Protein AF-A0A383C7A7-F1 (afdb_monomer)

Structure (mmCIF, N/CA/C/O backbone):
data_AF-A0A383C7A7-F1
#
_entry.id   AF-A0A383C7A7-F1
#
loop_
_atom_site.group_PDB
_atom_site.id
_atom_site.type_symbol
_atom_site.label_atom_id
_atom_site.label_alt_id
_atom_site.label_comp_id
_atom_site.label_asym_id
_atom_site.label_entity_id
_atom_site.label_seq_id
_atom_site.pdbx_PDB_ins_code
_atom_site.Cartn_x
_atom_site.Cartn_y
_atom_site.Cartn_z
_atom_site.occupancy
_atom_site.B_iso_or_equiv
_atom_site.auth_seq_id
_atom_site.auth_comp_id
_atom_site.auth_asym_id
_atom_site.auth_atom_id
_atom_site.pdbx_PDB_model_num
ATOM 1 N N . LYS A 1 1 ? -4.358 -15.366 -21.309 1.00 77.94 1 LYS A N 1
ATOM 2 C CA . LYS A 1 1 ? -5.646 -15.240 -22.040 1.00 77.94 1 LYS A CA 1
ATOM 3 C C . LYS A 1 1 ? -6.162 -13.807 -21.952 1.00 77.94 1 LYS A C 1
ATOM 5 O O . LYS A 1 1 ? -6.272 -13.199 -23.003 1.00 77.94 1 LYS A O 1
ATOM 10 N N . GLU A 1 2 ? -6.338 -13.249 -20.750 1.00 87.06 2 GLU A N 1
ATOM 11 C CA . GLU A 1 2 ? -6.770 -11.849 -20.557 1.00 87.06 2 GLU A CA 1
ATOM 12 C C . GLU A 1 2 ? -5.892 -10.818 -21.280 1.00 87.06 2 GLU A C 1
ATOM 14 O O . GLU A 1 2 ? -6.424 -10.072 -22.083 1.00 87.06 2 GLU A O 1
ATOM 19 N N . ILE A 1 3 ? -4.559 -10.864 -21.141 1.00 88.00 3 ILE A N 1
ATOM 20 C CA . ILE A 1 3 ? -3.638 -9.929 -21.835 1.00 88.00 3 ILE A CA 1
ATOM 21 C C . ILE A 1 3 ? -3.825 -9.924 -23.364 1.00 88.00 3 ILE A C 1
ATOM 23 O O . ILE A 1 3 ? -3.649 -8.902 -24.009 1.00 88.00 3 ILE A O 1
ATOM 27 N N . LYS A 1 4 ? -4.197 -11.059 -23.972 1.00 86.69 4 LYS A N 1
ATOM 28 C CA . LYS A 1 4 ? -4.469 -11.110 -25.420 1.00 86.69 4 LYS A CA 1
ATOM 29 C C . LYS A 1 4 ? -5.826 -10.501 -25.775 1.00 86.69 4 LYS A C 1
ATOM 31 O O . LYS A 1 4 ? -6.000 -10.018 -26.883 1.00 86.69 4 LYS A O 1
ATOM 36 N N . LYS A 1 5 ? -6.796 -10.602 -24.865 1.00 90.62 5 LYS A N 1
ATOM 37 C CA . LYS A 1 5 ? -8.164 -10.111 -25.051 1.00 90.62 5 LYS A CA 1
ATOM 38 C C . LYS A 1 5 ? -8.263 -8.606 -24.781 1.00 90.62 5 LYS A C 1
ATOM 40 O O . LYS A 1 5 ? -9.000 -7.921 -25.476 1.00 90.62 5 LYS A O 1
ATOM 45 N N . TYR A 1 6 ? -7.509 -8.126 -23.799 1.00 89.38 6 TYR A N 1
ATOM 46 C CA . TYR A 1 6 ? -7.416 -6.735 -23.375 1.00 89.38 6 TYR A CA 1
ATOM 47 C C . TYR A 1 6 ? -5.929 -6.388 -23.237 1.00 89.38 6 TYR A C 1
ATOM 49 O O . TYR A 1 6 ? -5.378 -6.545 -22.147 1.00 89.38 6 TYR A O 1
ATOM 57 N N . PRO A 1 7 ? -5.248 -6.034 -24.340 1.00 88.56 7 PRO A N 1
ATOM 58 C CA . PRO A 1 7 ? -3.826 -5.713 -24.304 1.00 88.56 7 PRO A CA 1
ATOM 59 C C . PRO A 1 7 ? -3.610 -4.406 -23.528 1.00 88.56 7 PRO A C 1
ATOM 61 O O . PRO A 1 7 ? -4.116 -3.377 -23.969 1.00 88.56 7 PRO A O 1
ATOM 64 N N . PRO A 1 8 ? -2.907 -4.429 -22.380 1.00 94.00 8 PRO A N 1
ATOM 65 C CA . PRO A 1 8 ? -2.600 -3.210 -21.647 1.00 94.00 8 PRO A CA 1
ATOM 66 C C . PRO A 1 8 ? -1.349 -2.535 -22.222 1.00 94.00 8 PRO A C 1
ATOM 68 O O . PRO A 1 8 ? -0.473 -3.217 -22.756 1.00 94.00 8 PRO A O 1
ATOM 71 N N . ASP A 1 9 ? -1.228 -1.222 -22.043 1.00 92.81 9 ASP A N 1
ATOM 72 C CA . ASP A 1 9 ? 0.008 -0.485 -22.348 1.00 92.81 9 ASP A CA 1
ATOM 73 C C . ASP A 1 9 ? 1.086 -0.724 -21.276 1.00 92.81 9 ASP A C 1
ATOM 75 O O . ASP A 1 9 ? 2.275 -0.859 -21.575 1.00 92.81 9 ASP A O 1
ATOM 79 N N . LEU A 1 10 ? 0.650 -0.871 -20.020 1.00 96.44 10 LEU A N 1
ATOM 80 C CA . LEU A 1 10 ? 1.481 -1.179 -18.859 1.00 96.44 10 LEU A CA 1
ATOM 81 C C . LEU A 1 10 ? 0.802 -2.243 -17.989 1.00 96.44 10 LEU A C 1
ATOM 83 O O . LEU A 1 10 ? -0.370 -2.122 -17.632 1.00 96.44 10 LEU A O 1
ATOM 87 N N . LEU A 1 11 ? 1.548 -3.281 -17.611 1.00 97.12 11 LEU A N 1
ATOM 88 C CA . LEU A 1 11 ? 1.083 -4.315 -16.690 1.00 97.12 11 LEU A CA 1
ATOM 89 C C . LEU A 1 11 ? 1.726 -4.151 -15.310 1.00 97.12 11 LEU A C 1
ATOM 91 O O . LEU A 1 11 ? 2.927 -4.366 -15.155 1.00 97.12 11 LEU A O 1
ATOM 95 N N . GLY A 1 12 ? 0.905 -3.831 -14.308 1.00 97.25 12 GLY A N 1
ATOM 96 C CA . GLY A 1 12 ? 1.307 -3.780 -12.903 1.00 97.25 12 GLY A CA 1
ATOM 97 C C . GLY A 1 12 ? 1.169 -5.125 -12.190 1.00 97.25 12 GLY A C 1
ATOM 98 O O . GLY A 1 12 ? 0.148 -5.802 -12.315 1.00 97.25 12 GLY A O 1
ATOM 99 N N . LEU A 1 13 ? 2.187 -5.507 -11.419 1.00 97.31 13 LEU A N 1
ATOM 100 C CA . LEU A 1 13 ? 2.242 -6.767 -10.678 1.00 97.31 13 LEU A CA 1
ATOM 101 C C . LEU A 1 13 ? 2.648 -6.519 -9.222 1.00 97.31 13 LEU A C 1
ATOM 103 O O . LEU A 1 13 ? 3.723 -5.998 -8.945 1.00 97.31 13 LEU A O 1
ATOM 107 N N . TYR A 1 14 ? 1.802 -6.920 -8.275 1.00 96.94 14 TYR A N 1
ATOM 108 C CA . TYR A 1 14 ? 2.135 -6.858 -6.853 1.00 96.94 14 TYR A CA 1
ATOM 109 C C . TYR A 1 14 ? 2.830 -8.144 -6.394 1.00 96.94 14 TYR A C 1
ATOM 111 O O . TYR A 1 14 ? 2.336 -9.248 -6.645 1.00 96.94 14 TYR A O 1
ATOM 119 N N . THR A 1 15 ? 3.945 -8.010 -5.676 1.00 9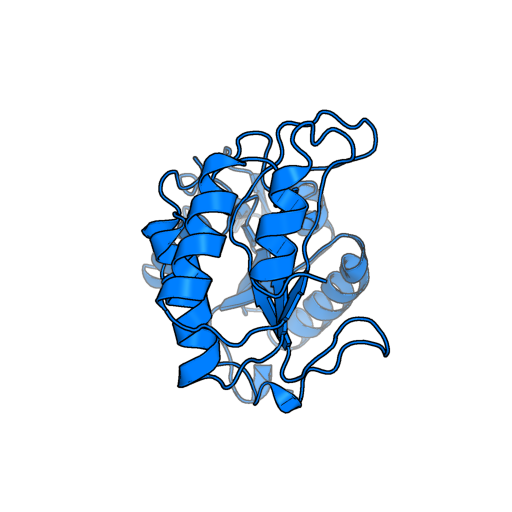6.69 15 THR A N 1
ATOM 120 C CA . THR A 1 15 ? 4.719 -9.149 -5.185 1.00 96.69 15 THR A CA 1
ATOM 121 C C . THR A 1 15 ? 5.216 -8.974 -3.749 1.00 96.69 15 THR A C 1
ATOM 123 O O . THR A 1 15 ? 5.730 -7.937 -3.325 1.00 96.69 15 THR A O 1
ATOM 126 N N . ILE A 1 16 ? 5.099 -10.064 -3.004 1.00 95.50 16 ILE A N 1
ATOM 127 C CA . ILE A 1 16 ? 5.740 -10.338 -1.720 1.00 95.50 16 ILE A CA 1
ATOM 128 C C . ILE A 1 16 ? 6.726 -11.491 -1.922 1.00 95.50 16 ILE A C 1
ATOM 130 O O . ILE A 1 16 ? 6.647 -12.216 -2.910 1.00 95.50 16 ILE A O 1
ATOM 134 N N . SER A 1 17 ? 7.648 -11.714 -0.986 1.00 94.12 17 SER A N 1
ATOM 135 C CA . SER A 1 17 ? 8.665 -12.763 -1.168 1.00 94.12 17 SER A CA 1
ATOM 136 C C . SER A 1 17 ? 8.062 -14.159 -1.339 1.00 94.12 17 SER A C 1
ATOM 138 O O . SER A 1 17 ? 8.604 -14.980 -2.068 1.00 94.12 17 SER A O 1
ATOM 140 N N . TYR A 1 18 ? 6.893 -14.407 -0.742 1.00 94.69 18 TYR A N 1
ATOM 141 C CA . TYR A 1 18 ? 6.193 -15.684 -0.870 1.00 94.69 18 TYR A CA 1
ATOM 142 C C . TYR A 1 18 ? 5.702 -15.986 -2.297 1.00 94.69 18 TYR A C 1
ATOM 144 O O . TYR A 1 18 ? 5.752 -17.136 -2.722 1.00 94.69 18 TYR A O 1
ATOM 152 N N . ASN A 1 19 ? 5.222 -14.985 -3.048 1.00 95.75 19 ASN A N 1
ATOM 153 C CA . ASN A 1 19 ? 4.692 -15.197 -4.402 1.00 95.75 19 ASN A CA 1
ATOM 154 C C . ASN A 1 19 ? 5.693 -14.845 -5.515 1.00 95.75 19 ASN A C 1
ATOM 156 O O . ASN A 1 19 ? 5.338 -14.944 -6.689 1.00 95.75 19 ASN A O 1
ATOM 160 N N . TYR A 1 20 ? 6.935 -14.495 -5.173 1.00 97.44 20 TYR A N 1
ATOM 161 C CA . TYR A 1 20 ? 7.965 -14.138 -6.147 1.00 97.44 20 TYR A CA 1
ATOM 162 C C . TYR A 1 20 ? 8.243 -15.230 -7.205 1.00 97.44 20 TYR A C 1
ATOM 164 O O . TYR A 1 20 ? 8.248 -14.896 -8.388 1.00 97.44 20 TYR A O 1
ATOM 172 N N . PRO A 1 21 ? 8.332 -16.539 -6.879 1.00 97.25 21 PRO A N 1
ATOM 173 C CA . PRO A 1 21 ? 8.511 -17.570 -7.915 1.00 97.25 21 PRO A CA 1
ATOM 174 C C . PRO A 1 21 ? 7.361 -17.617 -8.938 1.00 97.25 21 PRO A C 1
ATOM 176 O O . PRO A 1 21 ? 7.545 -17.948 -10.114 1.00 97.25 21 PRO A O 1
ATOM 179 N N . V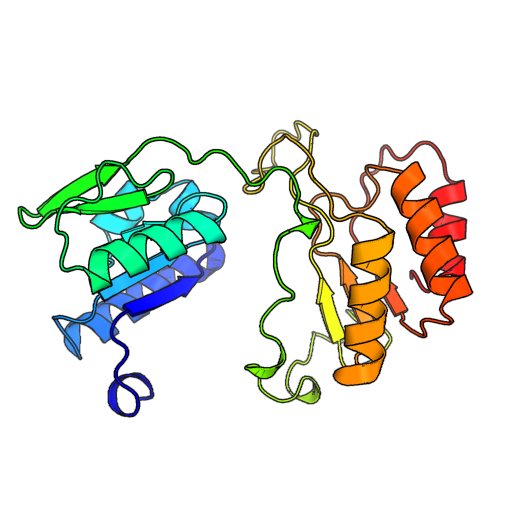AL A 1 22 ? 6.146 -17.259 -8.501 1.00 97.19 22 VAL A N 1
ATOM 180 C CA . VAL A 1 22 ? 4.981 -17.146 -9.389 1.00 97.19 22 VAL A CA 1
ATOM 181 C C . VAL A 1 22 ? 5.116 -15.918 -10.286 1.00 97.19 22 VAL A C 1
ATOM 183 O O . VAL A 1 22 ? 4.831 -16.018 -11.477 1.00 97.19 22 VAL A O 1
ATOM 186 N N . LEU A 1 23 ? 5.570 -14.783 -9.742 1.00 97.31 23 LEU A N 1
ATOM 187 C CA . LEU A 1 23 ? 5.866 -13.572 -10.512 1.00 97.31 23 LEU A CA 1
ATOM 188 C C . LEU A 1 23 ? 6.902 -13.854 -11.608 1.00 97.31 23 LEU A C 1
ATOM 190 O O . LEU A 1 23 ? 6.671 -13.516 -12.768 1.00 97.31 23 LEU A O 1
ATOM 194 N N . GLU A 1 24 ? 8.014 -14.498 -11.261 1.00 97.75 24 GLU A N 1
ATOM 195 C CA . GLU A 1 24 ? 9.083 -14.854 -12.196 1.00 97.75 24 GLU A CA 1
ATOM 196 C C . GLU A 1 24 ? 8.546 -15.723 -13.342 1.00 97.75 24 GLU A C 1
ATOM 198 O O . GLU A 1 24 ? 8.687 -15.378 -14.518 1.00 97.75 24 GLU A O 1
ATOM 203 N N . THR A 1 25 ? 7.850 -16.814 -13.013 1.00 97.56 25 THR A N 1
ATOM 204 C CA . THR A 1 25 ? 7.262 -17.714 -14.018 1.00 97.56 25 THR A CA 1
ATOM 205 C C . THR A 1 25 ? 6.265 -16.973 -14.917 1.00 97.56 25 THR A C 1
ATOM 207 O O . THR A 1 25 ? 6.261 -17.134 -16.142 1.00 97.56 25 THR A O 1
ATOM 210 N N . LEU A 1 26 ? 5.410 -16.139 -14.318 1.00 96.25 26 LEU A N 1
ATOM 211 C CA . LEU A 1 26 ? 4.372 -15.397 -15.025 1.00 96.25 26 LEU A CA 1
ATOM 212 C C . LEU A 1 26 ? 4.968 -14.363 -15.985 1.00 96.25 26 LEU A C 1
ATOM 214 O O . LEU A 1 26 ? 4.548 -14.286 -17.137 1.00 96.25 26 LEU A O 1
ATOM 218 N N . THR A 1 27 ? 5.946 -13.582 -15.535 1.00 97.25 27 THR A N 1
ATOM 219 C CA . THR A 1 27 ? 6.558 -12.504 -16.327 1.00 97.25 27 THR A CA 1
ATOM 220 C C . THR A 1 27 ? 7.332 -13.046 -17.529 1.00 97.25 27 THR A C 1
ATOM 222 O O . THR A 1 27 ? 7.204 -12.494 -18.623 1.00 97.25 27 THR A O 1
ATOM 225 N N . HIS A 1 28 ? 8.030 -14.179 -17.395 1.00 97.31 28 HIS A N 1
ATOM 226 C CA . HIS A 1 28 ? 8.642 -14.881 -18.532 1.00 97.31 28 HIS A CA 1
ATOM 227 C C . HIS A 1 28 ? 7.607 -15.365 -19.551 1.00 97.31 28 HIS A C 1
ATOM 229 O O . HIS A 1 28 ? 7.752 -15.126 -20.753 1.00 97.31 28 HIS A O 1
ATOM 235 N N . ALA A 1 29 ? 6.522 -15.991 -19.084 1.00 95.81 29 ALA A N 1
ATOM 236 C CA . ALA A 1 29 ? 5.445 -16.433 -19.964 1.00 95.81 29 ALA A CA 1
ATOM 237 C C . ALA A 1 29 ? 4.784 -15.253 -20.701 1.00 95.81 29 ALA A C 1
ATOM 239 O O . ALA A 1 29 ? 4.461 -15.359 -21.885 1.00 95.81 29 ALA A O 1
ATOM 240 N N . ILE A 1 30 ? 4.606 -14.116 -20.023 1.00 95.75 30 ILE A N 1
ATOM 241 C CA . ILE A 1 30 ? 4.051 -12.894 -20.613 1.00 95.75 30 ILE A CA 1
ATOM 242 C C . ILE A 1 30 ? 5.000 -12.315 -21.658 1.00 95.75 30 ILE A C 1
ATOM 244 O O . ILE A 1 30 ? 4.549 -12.021 -22.764 1.00 95.75 30 ILE A O 1
ATOM 248 N N . ARG A 1 31 ? 6.299 -12.213 -21.357 1.00 94.94 31 ARG A N 1
ATOM 249 C CA . ARG A 1 31 ? 7.302 -11.704 -22.301 1.00 94.94 31 ARG A CA 1
ATOM 250 C C . ARG A 1 31 ? 7.378 -12.560 -23.569 1.00 94.94 31 ARG A C 1
ATOM 252 O O . ARG A 1 31 ? 7.502 -12.011 -24.657 1.00 94.94 31 ARG A O 1
ATOM 259 N N . GLY A 1 32 ? 7.220 -13.881 -23.454 1.00 94.19 32 GLY A N 1
ATOM 260 C CA . GLY A 1 32 ? 7.130 -14.781 -24.611 1.00 94.19 32 GLY A CA 1
ATOM 261 C C . GLY A 1 32 ? 5.871 -14.586 -25.472 1.00 94.19 32 GLY A C 1
ATOM 262 O O . GLY A 1 32 ? 5.873 -14.931 -26.651 1.00 94.19 32 GLY A O 1
ATOM 263 N N . ILE A 1 33 ? 4.793 -14.027 -24.909 1.00 91.88 33 ILE A N 1
ATOM 264 C CA . ILE A 1 33 ? 3.540 -13.736 -25.626 1.00 91.88 33 ILE A CA 1
ATOM 265 C C . ILE A 1 33 ? 3.550 -12.331 -26.232 1.00 91.88 33 ILE A C 1
ATOM 267 O O . ILE A 1 33 ? 3.084 -12.150 -27.355 1.00 91.88 33 ILE A O 1
ATOM 271 N N . ASN A 1 34 ? 4.016 -11.342 -25.473 1.00 93.19 34 ASN A N 1
ATOM 272 C CA . ASN A 1 34 ? 4.117 -9.954 -25.892 1.00 93.19 34 ASN A CA 1
ATOM 273 C C . ASN A 1 34 ? 5.504 -9.412 -25.499 1.00 93.19 34 ASN A C 1
ATOM 275 O O . ASN A 1 34 ? 5.683 -8.939 -24.373 1.00 93.19 34 ASN A O 1
ATOM 279 N N . PRO A 1 35 ? 6.484 -9.468 -26.421 1.00 92.81 35 PRO A N 1
ATOM 280 C CA . PRO A 1 35 ? 7.852 -9.035 -26.153 1.00 92.81 35 PRO A CA 1
ATOM 281 C C . PRO A 1 35 ? 7.989 -7.550 -25.820 1.00 92.81 35 PRO A C 1
ATOM 283 O O . PRO A 1 35 ? 8.971 -7.172 -25.189 1.00 92.81 35 PRO A O 1
ATOM 286 N N . THR A 1 36 ? 7.024 -6.711 -26.206 1.00 92.81 36 THR A N 1
ATOM 287 C CA . THR A 1 36 ? 7.099 -5.251 -26.051 1.00 92.81 36 THR A CA 1
ATOM 288 C C . THR A 1 36 ? 6.258 -4.711 -24.897 1.00 92.81 36 THR A C 1
ATOM 290 O O . THR A 1 36 ? 6.387 -3.533 -24.578 1.00 92.81 36 THR A O 1
ATOM 293 N N . LEU A 1 37 ? 5.419 -5.538 -24.259 1.00 95.25 37 LEU A N 1
ATOM 294 C CA . LEU A 1 37 ? 4.589 -5.112 -23.129 1.00 95.25 37 LEU A CA 1
ATOM 295 C C . LEU A 1 37 ? 5.463 -4.599 -21.983 1.00 95.25 37 LEU A C 1
ATOM 297 O O . LEU A 1 37 ? 6.334 -5.327 -21.504 1.00 95.25 37 LEU A O 1
ATOM 301 N N . LYS A 1 38 ? 5.211 -3.376 -21.519 1.00 95.62 38 LYS A N 1
ATOM 302 C CA . LYS A 1 38 ? 5.885 -2.845 -20.338 1.00 95.62 38 LYS A CA 1
ATOM 303 C C . LYS A 1 38 ? 5.323 -3.491 -19.081 1.00 95.62 38 LYS A C 1
ATOM 305 O O . LYS A 1 38 ? 4.108 -3.588 -18.910 1.00 95.62 38 LYS A O 1
ATOM 310 N N . MET A 1 39 ? 6.212 -3.957 -18.212 1.00 97.94 39 MET A N 1
ATOM 311 C CA . MET A 1 39 ? 5.854 -4.579 -16.941 1.00 97.94 39 MET A CA 1
ATOM 312 C C . MET A 1 39 ? 6.484 -3.816 -15.784 1.00 97.94 39 MET A C 1
ATOM 314 O O . MET A 1 39 ? 7.689 -3.565 -15.779 1.00 97.94 39 MET A O 1
ATOM 318 N N . VAL A 1 40 ? 5.664 -3.497 -14.788 1.00 98.56 40 VAL A N 1
ATOM 319 C CA . VAL A 1 40 ? 6.091 -2.882 -13.533 1.00 98.56 40 VAL A CA 1
ATOM 320 C C . VAL A 1 40 ? 5.718 -3.785 -12.367 1.00 98.56 40 VAL A C 1
ATOM 322 O O . VAL A 1 40 ? 4.590 -4.270 -12.278 1.00 98.56 40 VAL A O 1
ATOM 325 N N . ALA A 1 41 ? 6.665 -4.021 -11.467 1.00 98.50 41 ALA A N 1
ATOM 326 C CA . ALA A 1 41 ? 6.430 -4.736 -10.224 1.00 98.50 41 ALA A CA 1
ATOM 327 C C . ALA A 1 41 ? 6.445 -3.776 -9.032 1.00 98.50 41 ALA A C 1
ATOM 329 O O . ALA A 1 41 ? 7.214 -2.820 -9.005 1.00 98.50 41 ALA A O 1
ATOM 330 N N . GLY A 1 42 ? 5.603 -4.040 -8.038 1.00 97.94 42 GLY A N 1
ATOM 331 C CA . GLY A 1 42 ? 5.528 -3.286 -6.790 1.00 97.94 42 GLY A CA 1
ATOM 332 C C . GLY A 1 42 ? 5.342 -4.208 -5.589 1.00 97.94 42 GLY A C 1
ATOM 333 O O . GLY A 1 42 ? 4.999 -5.382 -5.733 1.00 97.94 42 GLY A O 1
ATOM 334 N N . GLY A 1 43 ? 5.541 -3.669 -4.391 1.00 95.75 43 GLY A N 1
ATOM 335 C CA . GLY A 1 43 ? 5.323 -4.384 -3.134 1.00 95.75 43 GLY A CA 1
ATOM 336 C C . GLY A 1 43 ? 6.607 -4.705 -2.362 1.00 95.75 43 GLY A C 1
ATOM 337 O O . GLY A 1 43 ? 7.707 -4.310 -2.762 1.00 95.75 43 GLY A O 1
ATOM 338 N N . PRO A 1 44 ? 6.480 -5.396 -1.214 1.00 95.44 44 PRO A N 1
ATOM 339 C CA . PRO A 1 44 ? 7.587 -5.595 -0.285 1.00 95.44 44 PRO A CA 1
ATOM 340 C C . PRO A 1 44 ? 8.817 -6.260 -0.903 1.00 95.44 44 PRO A C 1
ATOM 342 O O . PRO A 1 44 ? 9.928 -5.826 -0.626 1.00 95.44 44 PRO A O 1
ATOM 345 N N . HIS A 1 45 ? 8.646 -7.260 -1.774 1.00 96.25 45 HIS A N 1
ATOM 346 C CA . HIS A 1 45 ? 9.799 -7.973 -2.332 1.00 96.25 45 HIS A CA 1
ATOM 347 C C . HIS A 1 45 ? 10.689 -7.050 -3.170 1.00 96.25 45 HIS A C 1
ATOM 349 O O . HIS A 1 45 ? 11.881 -6.934 -2.906 1.00 96.25 45 HIS A O 1
ATOM 355 N N . VAL A 1 46 ? 10.101 -6.325 -4.126 1.00 96.44 46 VAL A N 1
ATOM 356 C CA . VAL A 1 46 ? 10.859 -5.407 -4.995 1.00 96.44 46 VAL A CA 1
ATOM 357 C C . VAL A 1 46 ? 11.317 -4.147 -4.277 1.00 96.44 46 VAL A C 1
ATOM 359 O O . VAL A 1 46 ? 12.229 -3.481 -4.744 1.00 96.44 46 VAL A O 1
ATOM 362 N N . THR A 1 47 ? 10.723 -3.820 -3.129 1.00 95.69 47 THR A N 1
ATOM 363 C CA . THR A 1 47 ? 11.225 -2.737 -2.277 1.00 95.69 47 THR A CA 1
ATOM 364 C C . THR A 1 47 ? 12.606 -3.077 -1.717 1.00 95.69 47 THR A C 1
ATOM 366 O O . THR A 1 47 ? 13.476 -2.210 -1.677 1.00 95.69 47 THR A O 1
ATOM 369 N N . PHE A 1 48 ? 12.825 -4.331 -1.314 1.00 94.44 48 PHE A N 1
ATOM 370 C CA . PHE A 1 48 ? 14.095 -4.767 -0.730 1.00 94.44 48 PHE A CA 1
ATOM 371 C C . PHE A 1 48 ? 15.066 -5.353 -1.758 1.00 94.44 48 PHE A C 1
ATOM 373 O O . PHE A 1 48 ? 16.271 -5.162 -1.623 1.00 94.44 48 PHE A O 1
ATOM 380 N N . MET A 1 49 ? 14.552 -6.002 -2.806 1.00 96.50 49 MET A N 1
ATOM 381 C CA . MET A 1 49 ? 15.340 -6.726 -3.811 1.00 96.50 49 MET A CA 1
ATOM 382 C C . MET A 1 49 ? 15.087 -6.235 -5.256 1.00 96.50 49 MET A C 1
ATOM 384 O O . MET A 1 49 ? 14.889 -7.062 -6.151 1.00 96.50 49 MET A O 1
ATOM 388 N N . PRO A 1 50 ? 15.070 -4.912 -5.532 1.00 97.56 50 PRO A N 1
ATOM 389 C CA . PRO A 1 50 ? 14.718 -4.384 -6.855 1.00 97.56 50 PRO A CA 1
ATOM 390 C C . PRO A 1 50 ? 15.715 -4.810 -7.937 1.00 97.56 50 PRO A C 1
ATOM 392 O O . PRO A 1 50 ? 15.317 -5.235 -9.015 1.00 97.56 50 PRO A O 1
ATOM 395 N N . GLU A 1 51 ? 17.016 -4.724 -7.649 1.00 98.12 51 GLU A N 1
ATOM 396 C CA . GLU A 1 51 ? 18.072 -5.037 -8.617 1.00 98.12 51 GLU A CA 1
ATOM 397 C C . GLU A 1 51 ? 18.081 -6.524 -8.960 1.00 98.12 51 GLU A C 1
ATOM 399 O O . GLU A 1 51 ? 18.106 -6.864 -10.137 1.00 98.12 51 GLU A O 1
ATOM 404 N N . GLN A 1 52 ? 17.969 -7.403 -7.958 1.00 97.56 52 GLN A N 1
ATOM 405 C CA . GLN A 1 52 ? 17.846 -8.845 -8.182 1.00 97.56 52 GLN A CA 1
ATOM 406 C C . GLN A 1 52 ? 16.578 -9.174 -8.980 1.00 97.56 52 GLN A C 1
ATOM 408 O O . GLN A 1 52 ? 16.655 -9.912 -9.957 1.00 97.56 52 GLN A O 1
ATOM 413 N N . THR A 1 53 ? 15.435 -8.567 -8.635 1.00 98.06 53 THR A N 1
ATOM 414 C CA . THR A 1 53 ? 14.188 -8.763 -9.394 1.00 98.06 53 THR A CA 1
ATOM 415 C C . THR A 1 53 ? 14.373 -8.378 -10.859 1.00 98.06 53 THR A C 1
ATOM 417 O O . THR A 1 53 ? 13.969 -9.119 -11.754 1.00 98.06 53 THR A O 1
ATOM 420 N N . LEU A 1 54 ? 15.004 -7.234 -11.126 1.00 98.12 54 LEU A N 1
ATOM 421 C CA . LEU A 1 54 ? 15.299 -6.808 -12.489 1.00 98.12 54 LEU A CA 1
ATOM 422 C C . LEU A 1 54 ? 16.317 -7.741 -13.156 1.00 98.12 54 LEU A C 1
ATOM 424 O O . LEU A 1 54 ? 16.191 -7.993 -14.339 1.00 98.12 54 LEU A O 1
ATOM 428 N N . GLN A 1 55 ? 17.310 -8.289 -12.461 1.00 97.25 55 GLN A N 1
ATOM 429 C CA . GLN A 1 55 ? 18.276 -9.222 -13.063 1.00 97.25 55 GLN A CA 1
ATOM 430 C C . GLN A 1 55 ? 17.643 -10.560 -13.462 1.00 97.25 55 GLN A C 1
ATOM 432 O O . GLN A 1 55 ? 17.932 -11.070 -14.543 1.00 97.25 55 GLN A O 1
ATOM 437 N N . GLU A 1 56 ? 16.793 -11.113 -12.602 1.00 96.56 56 GLU A N 1
ATOM 438 C CA . GLU A 1 56 ? 16.241 -12.465 -12.739 1.00 96.56 56 GLU A CA 1
ATOM 439 C C . GLU A 1 56 ? 14.973 -12.515 -13.596 1.00 96.56 56 GLU A C 1
ATOM 441 O O . GLU A 1 56 ? 14.606 -13.574 -14.098 1.00 96.56 56 GLU A O 1
ATOM 446 N N . THR A 1 57 ? 14.292 -11.382 -13.785 1.00 97.62 57 THR A N 1
ATOM 447 C CA . THR A 1 57 ? 12.998 -11.338 -14.474 1.00 97.62 57 THR A CA 1
ATOM 448 C C . THR A 1 57 ? 13.007 -10.379 -15.668 1.00 97.62 57 THR A C 1
ATOM 450 O O . THR A 1 57 ? 13.787 -9.424 -15.724 1.00 97.62 57 THR A O 1
ATOM 453 N N . PRO A 1 58 ? 12.092 -10.558 -16.638 1.00 97.00 58 PRO A N 1
ATOM 454 C CA . PRO A 1 58 ? 11.941 -9.629 -17.752 1.00 97.00 58 PRO A CA 1
ATOM 455 C C . PRO A 1 58 ? 11.132 -8.371 -17.384 1.00 97.00 58 PRO A C 1
ATOM 457 O O . PRO A 1 58 ? 10.585 -7.734 -18.286 1.00 97.00 58 PRO A O 1
ATOM 460 N N . ILE A 1 59 ? 10.993 -8.035 -16.098 1.00 97.75 59 ILE A N 1
ATOM 461 C CA . ILE A 1 59 ? 10.319 -6.815 -15.633 1.00 97.75 59 ILE A CA 1
ATOM 462 C C . ILE A 1 59 ? 11.132 -5.581 -16.062 1.00 97.75 59 ILE A C 1
ATOM 464 O O . ILE A 1 59 ? 12.362 -5.593 -16.029 1.00 97.75 59 ILE A O 1
ATOM 468 N N . ASP A 1 60 ? 10.439 -4.521 -16.490 1.00 97.81 60 ASP A N 1
ATOM 469 C CA . ASP A 1 60 ? 11.066 -3.272 -16.940 1.00 97.81 60 ASP A CA 1
ATOM 470 C C . ASP A 1 60 ? 11.309 -2.305 -15.764 1.00 97.81 60 ASP A C 1
ATOM 472 O O . ASP A 1 60 ? 12.327 -1.611 -15.731 1.00 97.81 60 ASP A O 1
ATOM 476 N N . PHE A 1 61 ? 10.385 -2.281 -14.794 1.00 98.50 61 PHE A N 1
ATOM 477 C CA . PHE A 1 61 ? 10.348 -1.314 -13.694 1.00 98.50 61 PHE A CA 1
ATOM 478 C C . PHE A 1 61 ? 10.011 -1.975 -12.349 1.00 98.50 61 PHE A C 1
ATOM 480 O O . PHE A 1 61 ? 9.129 -2.826 -12.262 1.00 98.50 61 PHE A O 1
ATOM 487 N N . CYS A 1 62 ? 10.656 -1.534 -11.275 1.00 98.62 62 CYS A N 1
ATOM 488 C CA . CYS A 1 62 ? 10.342 -1.874 -9.892 1.00 98.62 62 CYS A CA 1
ATOM 489 C C . CYS A 1 62 ? 10.002 -0.597 -9.114 1.00 98.62 62 CYS A C 1
ATOM 491 O O . CYS A 1 62 ? 10.836 0.298 -8.982 1.00 98.62 62 CYS A O 1
ATOM 493 N N . VAL A 1 63 ? 8.787 -0.535 -8.576 1.00 98.38 63 VAL A N 1
ATOM 494 C CA . VAL A 1 63 ? 8.314 0.531 -7.690 1.00 98.38 63 VAL A CA 1
ATOM 495 C C . VAL A 1 63 ? 8.585 0.120 -6.244 1.00 98.38 63 VAL A C 1
ATOM 497 O O . VAL A 1 63 ? 8.002 -0.838 -5.732 1.00 98.38 63 VAL A O 1
ATOM 500 N N . MET A 1 64 ? 9.502 0.837 -5.601 1.00 96.81 64 MET A N 1
ATOM 501 C CA . MET A 1 64 ? 9.974 0.599 -4.241 1.00 96.81 64 MET A CA 1
ATOM 502 C C . MET A 1 64 ? 9.199 1.454 -3.235 1.00 96.81 64 MET A C 1
ATOM 504 O O . MET A 1 64 ? 9.027 2.656 -3.425 1.00 96.81 64 MET A O 1
ATOM 508 N N . GLY A 1 65 ? 8.813 0.856 -2.108 1.00 94.44 65 GLY A N 1
ATOM 509 C CA . GLY A 1 65 ? 8.093 1.546 -1.043 1.00 94.44 65 GLY A CA 1
ATOM 510 C C . GLY A 1 65 ? 6.618 1.765 -1.381 1.00 94.44 65 GLY A C 1
ATOM 511 O O . GLY A 1 65 ? 5.918 0.831 -1.768 1.00 94.44 65 GLY A O 1
ATOM 512 N N . GLU A 1 66 ? 6.136 2.988 -1.163 1.00 94.56 66 GLU A N 1
ATOM 513 C CA . GLU A 1 66 ? 4.760 3.384 -1.484 1.00 94.56 66 GLU A CA 1
ATOM 514 C C . GLU A 1 66 ? 4.660 3.749 -2.960 1.00 94.56 66 GLU A C 1
ATOM 516 O O . GLU A 1 66 ? 5.478 4.516 -3.467 1.00 94.56 66 GLU A O 1
ATOM 521 N N . GLY A 1 67 ? 3.689 3.159 -3.653 1.00 94.94 67 GLY A N 1
ATOM 522 C CA . GLY A 1 67 ? 3.684 3.146 -5.109 1.00 94.94 67 GLY A CA 1
ATOM 523 C C . GLY A 1 67 ? 2.838 4.220 -5.768 1.00 94.94 67 GLY A C 1
ATOM 524 O O . GLY A 1 67 ? 2.977 4.393 -6.968 1.00 94.94 67 GLY A O 1
ATOM 525 N N . GLU A 1 68 ? 1.979 4.919 -5.029 1.00 94.62 68 GLU A N 1
ATOM 526 C CA . GLU A 1 68 ? 0.974 5.830 -5.581 1.00 94.62 68 GLU A CA 1
ATOM 527 C C . GLU A 1 68 ? 1.608 6.908 -6.472 1.00 94.62 68 GLU A C 1
ATOM 529 O O . GLU A 1 68 ? 1.338 6.951 -7.670 1.00 94.62 68 GLU A O 1
ATOM 534 N N . GLU A 1 69 ? 2.526 7.700 -5.918 1.00 95.50 69 GLU A N 1
ATOM 535 C CA . GLU A 1 69 ? 3.187 8.793 -6.641 1.00 95.50 69 GLU A CA 1
ATOM 536 C C . GLU A 1 69 ? 4.240 8.289 -7.639 1.00 95.50 69 GLU A C 1
ATOM 538 O O . GLU A 1 69 ? 4.321 8.775 -8.762 1.00 95.50 69 GLU A O 1
ATOM 543 N N . THR A 1 70 ? 5.037 7.275 -7.271 1.00 97.62 70 THR A N 1
ATOM 544 C CA . THR A 1 70 ? 6.062 6.716 -8.173 1.00 97.62 70 THR A CA 1
ATOM 545 C C . THR A 1 70 ? 5.433 6.111 -9.424 1.00 97.62 70 THR A C 1
ATOM 547 O O . THR A 1 70 ? 5.941 6.309 -10.525 1.00 97.62 70 THR A O 1
ATOM 550 N N . LEU A 1 71 ? 4.345 5.350 -9.270 1.00 97.56 71 LEU A N 1
ATOM 551 C CA . LEU A 1 71 ? 3.644 4.760 -10.404 1.00 97.56 71 LEU A CA 1
ATOM 552 C C . LEU A 1 71 ? 2.953 5.843 -11.234 1.00 97.56 71 LEU A C 1
ATOM 554 O O . LEU A 1 71 ? 2.971 5.743 -12.456 1.00 97.56 71 LEU A O 1
ATOM 558 N N . HIS A 1 72 ? 2.379 6.866 -10.592 1.00 96.31 72 HIS A N 1
ATOM 559 C CA . HIS A 1 72 ? 1.774 7.996 -11.292 1.00 96.31 72 HIS A CA 1
ATOM 560 C C . HIS A 1 72 ? 2.789 8.720 -12.187 1.00 96.31 72 HIS A C 1
ATOM 562 O O . HIS A 1 72 ? 2.563 8.828 -13.391 1.00 96.31 72 HIS A O 1
ATOM 568 N N . GLU A 1 73 ? 3.939 9.116 -11.636 1.00 97.44 73 GLU A N 1
ATOM 569 C CA . GLU A 1 73 ? 5.013 9.761 -12.401 1.00 97.44 73 GLU A CA 1
ATOM 570 C C . GLU A 1 73 ? 5.554 8.848 -13.508 1.00 97.44 73 GLU A C 1
ATOM 572 O O . GLU A 1 73 ? 5.781 9.308 -14.626 1.00 97.44 73 GLU A O 1
ATOM 577 N N . LEU A 1 74 ? 5.729 7.547 -13.237 1.00 98.12 74 LEU A N 1
ATOM 578 C CA . LEU A 1 74 ? 6.162 6.582 -14.252 1.00 98.12 74 LEU A CA 1
ATOM 579 C C . LEU A 1 74 ? 5.176 6.520 -15.423 1.00 98.12 74 LEU A C 1
ATOM 581 O O . LEU A 1 74 ? 5.604 6.524 -16.575 1.00 98.12 74 LEU A O 1
ATOM 585 N N . VAL A 1 75 ? 3.873 6.460 -15.142 1.00 97.88 75 VAL A N 1
ATOM 586 C CA . VAL A 1 75 ? 2.839 6.444 -16.185 1.00 97.88 75 VAL A CA 1
ATOM 587 C C . VAL A 1 75 ? 2.893 7.728 -17.009 1.00 97.88 75 VAL A C 1
ATOM 589 O O . VAL A 1 75 ? 2.942 7.627 -18.230 1.00 97.88 75 VAL A O 1
ATOM 592 N N . GLN A 1 76 ? 2.999 8.899 -16.374 1.00 97.62 76 GLN A N 1
ATOM 593 C CA . GLN A 1 76 ? 3.134 10.178 -17.086 1.00 97.62 76 GLN A CA 1
ATOM 594 C C . GLN A 1 76 ? 4.352 10.192 -18.019 1.00 97.62 76 GLN A C 1
ATOM 596 O O . GLN A 1 76 ? 4.236 10.524 -19.194 1.00 97.62 76 GLN A O 1
ATOM 601 N N . HIS A 1 77 ? 5.513 9.740 -17.535 1.00 96.94 77 HIS A N 1
ATOM 602 C CA . HIS A 1 77 ? 6.725 9.676 -18.354 1.00 96.94 77 HIS A CA 1
ATOM 603 C C . HIS A 1 77 ? 6.574 8.728 -19.548 1.00 96.94 77 HIS A C 1
ATOM 605 O O . HIS A 1 77 ? 7.083 9.015 -20.631 1.00 96.94 7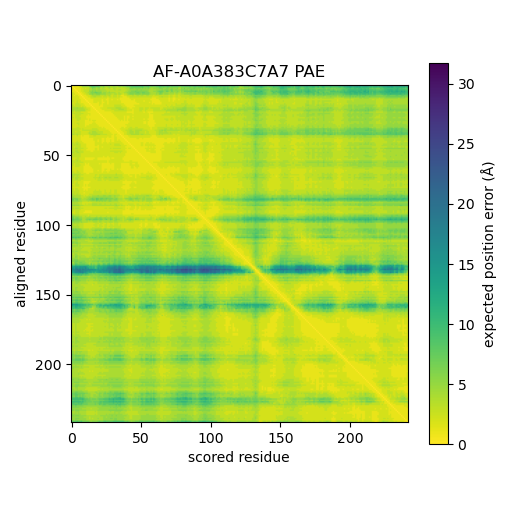7 HIS A O 1
ATOM 611 N N . LEU A 1 78 ? 5.890 7.595 -19.364 1.00 95.88 78 LEU A N 1
ATOM 612 C CA . LEU A 1 78 ? 5.624 6.647 -20.445 1.00 95.88 78 LEU A CA 1
ATOM 613 C C . LEU A 1 78 ? 4.639 7.217 -21.475 1.00 95.88 78 LEU A C 1
ATOM 615 O O . LEU A 1 78 ? 4.859 7.027 -22.671 1.00 95.88 78 LEU A O 1
ATOM 619 N N . GLU A 1 79 ? 3.595 7.921 -21.032 1.00 95.94 79 GLU A N 1
ATOM 620 C CA . GLU A 1 79 ? 2.617 8.587 -21.904 1.00 95.94 79 GLU A CA 1
ATOM 621 C C . GLU A 1 79 ? 3.259 9.707 -22.736 1.00 95.94 79 GLU A C 1
ATOM 623 O O . GLU A 1 79 ? 3.005 9.802 -23.938 1.00 95.94 79 GLU A O 1
ATOM 628 N N . ASP A 1 80 ? 4.170 10.478 -22.138 1.00 95.56 80 ASP A N 1
ATOM 629 C CA . ASP A 1 80 ? 4.930 11.538 -22.813 1.00 95.56 80 ASP A CA 1
ATOM 630 C C . ASP A 1 80 ? 6.036 10.996 -23.742 1.00 95.56 80 ASP A C 1
ATOM 632 O O . ASP A 1 80 ? 6.707 11.750 -24.452 1.00 95.56 80 ASP A O 1
ATOM 636 N N . GLY A 1 81 ? 6.258 9.677 -23.749 1.00 94.19 81 GLY A N 1
ATOM 637 C CA . GLY A 1 81 ? 7.315 9.030 -24.526 1.00 94.19 81 GLY A CA 1
ATOM 638 C C . GLY A 1 81 ? 8.728 9.301 -23.998 1.00 94.19 81 GLY A C 1
ATOM 639 O O . GLY A 1 81 ? 9.704 9.099 -24.732 1.00 94.19 81 GLY A O 1
ATOM 640 N N . SER A 1 82 ? 8.854 9.746 -22.742 1.00 92.88 82 SER A N 1
ATOM 641 C CA . SER A 1 82 ? 10.143 9.936 -22.085 1.00 92.88 82 SER A CA 1
ATOM 642 C C . SER A 1 82 ? 10.901 8.613 -21.975 1.00 92.88 82 SER A C 1
ATOM 644 O O . SER A 1 82 ? 10.338 7.528 -21.810 1.00 92.88 82 SER A O 1
ATOM 646 N N . LYS A 1 83 ? 12.225 8.714 -22.072 1.00 90.38 83 LYS A N 1
ATOM 647 C CA . LYS A 1 83 ? 13.167 7.612 -21.824 1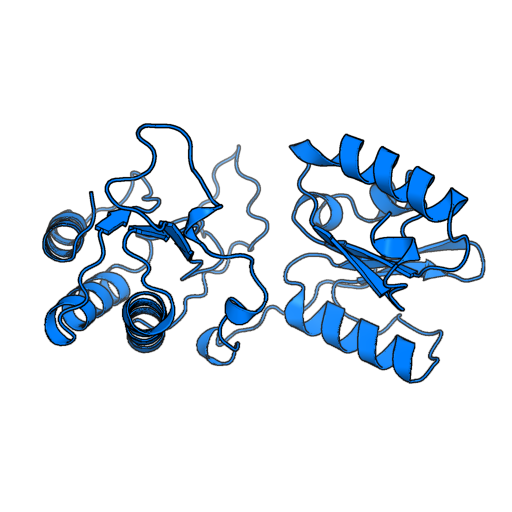.00 90.38 83 LYS A CA 1
ATOM 648 C C . LYS A 1 83 ? 14.061 7.878 -20.620 1.00 90.38 83 LYS A C 1
ATOM 650 O O . LYS A 1 83 ? 14.898 7.040 -20.292 1.00 90.38 83 LYS A O 1
ATOM 655 N N . ASP A 1 84 ? 13.906 9.044 -20.003 1.00 94.25 84 ASP A N 1
ATOM 656 C CA . ASP A 1 84 ? 14.614 9.402 -18.790 1.00 94.25 84 ASP A CA 1
ATOM 657 C C . ASP A 1 84 ? 13.674 9.213 -17.606 1.00 94.25 84 ASP A C 1
ATOM 659 O O . ASP A 1 84 ? 12.617 9.832 -17.535 1.00 94.25 84 ASP A O 1
ATOM 663 N N . PHE A 1 85 ? 14.065 8.324 -16.701 1.00 96.94 85 PHE A N 1
ATOM 664 C CA . PHE A 1 85 ? 13.337 8.037 -15.472 1.00 96.94 85 PHE A CA 1
ATOM 665 C C . PHE A 1 85 ? 14.178 8.376 -14.240 1.00 96.94 85 PHE A C 1
ATOM 667 O O . PHE A 1 85 ? 13.831 7.958 -13.142 1.00 96.94 85 PHE A O 1
ATOM 674 N N . SER A 1 86 ? 15.320 9.056 -14.401 1.00 96.19 86 SER A N 1
ATOM 675 C CA . SER A 1 86 ? 16.318 9.265 -13.341 1.00 96.19 86 SER A CA 1
ATOM 676 C C . SER A 1 86 ? 15.822 10.119 -12.169 1.00 96.19 86 SER A C 1
ATOM 678 O O . SER A 1 86 ? 16.305 9.950 -11.050 1.00 96.19 86 SER A O 1
ATOM 680 N N . GLU A 1 87 ? 14.820 10.970 -12.396 1.00 95.88 87 GLU A N 1
ATOM 681 C CA . GLU A 1 87 ? 14.239 11.846 -11.371 1.00 95.88 87 GLU A CA 1
ATOM 682 C C . GLU A 1 87 ? 13.062 11.206 -10.612 1.00 95.88 87 GLU A C 1
ATOM 684 O O . GLU A 1 87 ? 12.634 11.725 -9.581 1.00 95.88 87 GLU A O 1
ATOM 689 N N . ILE A 1 88 ? 12.570 10.041 -11.054 1.00 97.88 88 ILE A N 1
ATOM 690 C CA . ILE A 1 88 ? 11.426 9.374 -10.422 1.00 97.88 88 ILE A CA 1
ATOM 691 C C . ILE A 1 88 ? 11.881 8.689 -9.128 1.00 97.88 88 ILE A C 1
ATOM 693 O O . ILE A 1 88 ? 12.437 7.585 -9.133 1.00 97.88 88 ILE A O 1
ATOM 697 N N . GLY A 1 89 ? 11.628 9.331 -7.988 1.00 98.06 89 GLY A N 1
ATOM 698 C CA . GLY A 1 89 ? 11.932 8.770 -6.671 1.00 98.06 89 GLY A CA 1
ATOM 699 C C . GLY A 1 89 ? 11.215 7.436 -6.433 1.00 98.06 89 GLY A C 1
ATOM 700 O O . GLY A 1 89 ? 10.048 7.269 -6.800 1.00 98.06 89 GLY A O 1
ATOM 701 N N . GLY A 1 90 ? 11.895 6.483 -5.792 1.00 97.56 90 GLY A N 1
ATOM 702 C CA . GLY A 1 90 ? 11.352 5.155 -5.491 1.00 97.56 90 GLY A CA 1
ATOM 703 C C . GLY A 1 90 ? 11.314 4.196 -6.686 1.00 97.56 90 GLY A C 1
ATOM 704 O O . GLY A 1 90 ? 10.684 3.149 -6.588 1.00 97.56 90 GLY A O 1
ATOM 705 N N . LEU A 1 91 ? 11.973 4.516 -7.801 1.00 98.62 91 LEU A N 1
ATOM 706 C CA . LEU A 1 91 ? 11.995 3.672 -8.996 1.00 98.62 91 LEU A CA 1
ATOM 707 C C . LEU A 1 91 ? 13.345 2.968 -9.178 1.00 98.62 91 LEU A C 1
ATOM 709 O O . LEU A 1 91 ? 14.407 3.577 -9.059 1.00 98.62 91 LEU A O 1
ATOM 713 N N . ALA A 1 92 ? 13.306 1.688 -9.524 1.00 98.56 92 ALA A N 1
ATOM 714 C CA . ALA A 1 92 ? 14.417 0.991 -10.159 1.00 98.56 92 ALA A CA 1
ATOM 715 C C . ALA A 1 92 ? 13.966 0.483 -11.529 1.00 98.56 92 ALA A C 1
ATOM 717 O O . ALA A 1 92 ? 12.809 0.105 -11.696 1.00 98.56 92 ALA A O 1
ATOM 718 N N . TYR A 1 93 ? 14.841 0.498 -12.526 1.00 98.38 93 TYR A N 1
ATOM 719 C CA . TYR A 1 93 ? 14.455 0.209 -13.903 1.00 98.38 93 TYR A CA 1
ATOM 720 C C . TYR A 1 93 ? 15.624 -0.285 -14.746 1.00 98.38 93 TYR A C 1
ATOM 722 O O . TYR A 1 93 ? 16.792 -0.100 -14.396 1.00 98.38 93 TYR A O 1
ATOM 730 N N . ARG A 1 94 ? 15.293 -0.908 -15.879 1.00 95.50 94 ARG A N 1
ATOM 731 C CA . ARG A 1 94 ? 16.260 -1.289 -16.910 1.00 95.50 94 ARG A CA 1
ATOM 732 C C . ARG A 1 94 ? 16.331 -0.223 -18.007 1.00 95.50 94 ARG A C 1
ATOM 734 O O . ARG A 1 94 ? 15.299 0.156 -18.559 1.00 95.50 94 ARG A O 1
ATOM 741 N N 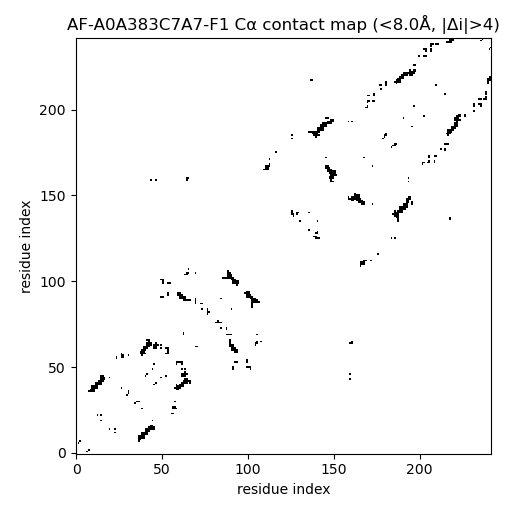. THR A 1 95 ? 17.531 0.238 -18.352 1.00 93.44 95 THR A N 1
ATOM 742 C CA . THR A 1 95 ? 17.747 1.185 -19.458 1.00 93.44 95 THR A CA 1
ATOM 743 C C . THR A 1 95 ? 17.652 0.499 -20.824 1.00 93.44 95 THR A C 1
ATOM 745 O O . THR A 1 95 ? 17.624 -0.731 -20.925 1.00 93.44 95 THR A O 1
ATOM 748 N N . SER A 1 96 ? 17.637 1.285 -21.906 1.00 87.31 96 SER A N 1
ATOM 749 C CA . SER A 1 96 ? 17.696 0.766 -23.281 1.00 87.31 96 SER A CA 1
ATOM 750 C C . SER A 1 96 ? 18.963 -0.039 -23.574 1.00 87.31 96 SER A C 1
ATOM 752 O O . SER A 1 96 ? 18.934 -0.942 -24.406 1.00 87.31 96 SER A O 1
ATOM 754 N N . GLU A 1 97 ? 20.055 0.259 -22.875 1.00 89.75 97 GLU A N 1
ATOM 755 C CA . GLU A 1 97 ? 21.355 -0.410 -22.985 1.00 89.75 97 GLU A CA 1
ATOM 756 C C . GLU A 1 97 ? 21.417 -1.695 -22.140 1.00 89.75 97 GLU A C 1
ATOM 758 O O . GLU A 1 97 ? 22.400 -2.429 -22.192 1.00 89.75 97 GLU A O 1
ATOM 763 N N . GLY A 1 98 ? 20.359 -1.990 -21.375 1.00 89.75 98 GLY A N 1
ATOM 764 C CA . GLY A 1 98 ? 20.253 -3.171 -20.520 1.00 89.75 98 GLY A CA 1
ATOM 765 C C . GLY A 1 98 ? 20.787 -2.978 -19.100 1.00 89.75 98 GLY A C 1
ATOM 766 O O . GLY A 1 98 ? 20.664 -3.901 -18.290 1.00 89.75 98 GLY A O 1
ATOM 767 N N . GLU A 1 99 ? 21.321 -1.797 -18.780 1.00 95.69 99 GLU A N 1
ATOM 768 C CA . GLU A 1 99 ? 21.812 -1.458 -17.445 1.00 95.69 99 GLU A CA 1
ATOM 769 C C . GLU A 1 99 ? 20.660 -1.354 -16.446 1.00 95.69 99 GLU A C 1
ATOM 771 O O . GLU A 1 99 ? 19.561 -0.914 -16.781 1.00 95.69 99 GLU A O 1
ATOM 776 N N . ILE A 1 100 ? 20.911 -1.746 -15.199 1.00 97.94 100 ILE A N 1
ATOM 777 C CA . ILE A 1 100 ? 19.945 -1.589 -14.112 1.00 97.94 100 ILE A CA 1
ATOM 778 C C . ILE A 1 100 ? 20.304 -0.329 -13.339 1.00 97.94 100 ILE A C 1
ATOM 780 O O . ILE A 1 100 ? 21.425 -0.187 -12.853 1.00 97.94 100 ILE A O 1
ATOM 784 N N . LYS A 1 101 ? 19.336 0.578 -13.222 1.00 97.88 101 LYS A N 1
ATOM 785 C CA . LYS A 1 101 ? 19.441 1.798 -12.427 1.00 97.88 101 LYS A CA 1
ATOM 786 C C . LYS A 1 101 ? 18.453 1.751 -11.276 1.00 97.88 101 LYS A C 1
ATOM 788 O O . LYS A 1 101 ? 17.334 1.264 -11.417 1.00 97.88 101 LYS A O 1
ATOM 793 N N . LYS A 1 102 ? 18.875 2.286 -10.136 1.00 98.12 102 LYS A N 1
ATOM 794 C CA . LYS A 1 102 ? 18.065 2.429 -8.931 1.00 98.12 102 LYS A CA 1
ATOM 795 C C . LYS A 1 102 ? 18.148 3.876 -8.472 1.00 98.12 102 LYS A C 1
ATOM 797 O O . LYS A 1 102 ? 19.224 4.347 -8.109 1.00 98.12 102 LYS A O 1
ATOM 802 N N . ASN A 1 103 ? 17.016 4.564 -8.493 1.00 97.69 103 ASN A N 1
ATOM 803 C CA . ASN A 1 103 ? 16.920 5.932 -8.011 1.00 97.69 103 ASN A CA 1
ATOM 804 C C . ASN A 1 103 ? 16.847 5.962 -6.478 1.00 97.69 103 ASN A C 1
ATOM 806 O O . ASN A 1 103 ? 16.685 4.934 -5.812 1.00 97.69 103 ASN A O 1
ATOM 810 N N . GLY A 1 104 ? 16.962 7.165 -5.913 1.00 94.88 104 GLY A N 1
ATOM 811 C CA . GLY A 1 104 ? 16.830 7.391 -4.475 1.00 94.88 104 GLY A CA 1
ATOM 812 C C . GLY A 1 104 ? 15.440 7.047 -3.930 1.00 94.88 104 GLY A C 1
ATOM 813 O O . GLY A 1 104 ? 14.473 6.873 -4.675 1.00 94.88 104 GLY A O 1
ATOM 814 N N . GLU A 1 105 ? 15.335 6.960 -2.604 1.00 92.06 105 GLU A N 1
ATOM 815 C CA . GLU A 1 105 ? 14.055 6.738 -1.928 1.00 92.06 105 GLU A CA 1
ATOM 816 C C . GLU A 1 105 ? 13.060 7.871 -2.215 1.00 92.06 105 GLU A C 1
ATOM 818 O O . GLU A 1 105 ? 13.424 9.048 -2.250 1.00 92.06 105 GLU A O 1
ATOM 823 N N . ARG A 1 106 ? 11.777 7.520 -2.365 1.00 93.62 106 ARG A N 1
ATOM 824 C CA . ARG A 1 106 ? 10.698 8.507 -2.432 1.00 93.62 106 ARG A CA 1
ATOM 825 C C . ARG A 1 106 ? 10.358 9.029 -1.038 1.00 93.62 106 ARG A C 1
ATOM 827 O O . ARG A 1 106 ? 10.209 8.263 -0.083 1.00 93.62 106 ARG A O 1
ATOM 834 N N . VAL A 1 107 ? 10.140 10.340 -0.947 1.00 92.38 107 VAL A N 1
ATOM 835 C CA . VAL A 1 107 ? 9.503 10.951 0.223 1.00 92.38 107 VAL A CA 1
ATOM 836 C C . VAL A 1 107 ? 8.071 10.436 0.323 1.00 92.38 107 VAL A C 1
ATOM 838 O O . VAL A 1 107 ? 7.256 10.648 -0.568 1.00 92.38 107 VAL A O 1
ATOM 841 N N . ARG A 1 108 ? 7.773 9.744 1.421 1.00 91.12 108 ARG A N 1
ATOM 842 C CA . ARG A 1 108 ? 6.450 9.169 1.676 1.00 91.12 108 ARG A CA 1
ATOM 843 C C . ARG A 1 108 ? 5.386 10.261 1.847 1.00 91.12 108 ARG A C 1
ATOM 845 O O . ARG A 1 108 ? 5.664 11.297 2.457 1.00 91.12 108 ARG A O 1
ATOM 852 N N . VAL A 1 109 ? 4.165 9.989 1.380 1.00 89.69 109 VAL A N 1
ATOM 853 C CA . VAL A 1 109 ? 3.010 10.901 1.492 1.00 89.69 109 VAL A CA 1
ATOM 854 C C . VAL A 1 109 ? 2.746 11.208 2.964 1.00 89.69 109 VAL A C 1
ATOM 856 O O . VAL A 1 109 ? 2.625 10.286 3.765 1.00 89.69 109 VAL A O 1
ATOM 859 N N . LYS A 1 110 ? 2.693 12.479 3.365 1.00 87.31 110 LYS A N 1
ATOM 860 C CA . LYS A 1 110 ? 2.512 12.830 4.786 1.00 87.31 110 LYS A CA 1
ATOM 861 C C . LYS A 1 110 ? 1.057 12.694 5.218 1.00 87.31 110 LYS A C 1
ATOM 863 O O . LYS A 1 110 ? 0.775 11.959 6.164 1.00 87.31 110 LYS A O 1
ATOM 868 N N . GLU A 1 111 ? 0.170 13.359 4.491 1.00 93.81 111 GLU A N 1
ATOM 869 C CA . GLU A 1 111 ? -1.259 13.413 4.776 1.00 93.81 111 GLU A CA 1
ATOM 870 C C . GLU A 1 111 ? -1.967 12.290 4.023 1.00 93.81 111 GLU A C 1
ATOM 872 O O . GLU A 1 111 ? -2.262 12.398 2.837 1.00 93.81 111 GLU A O 1
ATOM 877 N N . LEU A 1 112 ? -2.209 11.166 4.705 1.00 95.44 112 LEU A N 1
ATOM 878 C CA . LEU A 1 112 ? -2.850 10.017 4.059 1.00 95.44 112 LEU A CA 1
ATOM 879 C C . LEU A 1 112 ? -4.284 10.333 3.616 1.00 95.44 112 LEU A C 1
ATOM 881 O O . LEU A 1 112 ? -4.744 9.752 2.644 1.00 95.44 112 LEU A O 1
ATOM 885 N N . ASP A 1 113 ? -4.972 11.260 4.283 1.00 96.69 113 ASP A N 1
ATOM 886 C CA . ASP A 1 113 ? -6.350 11.658 3.959 1.00 96.69 113 ASP A CA 1
ATOM 887 C C . ASP A 1 113 ? -6.502 12.314 2.578 1.00 96.69 113 ASP A C 1
ATOM 889 O O . ASP A 1 113 ? -7.615 12.381 2.064 1.00 96.69 113 ASP A O 1
ATOM 893 N N . GLU A 1 114 ? -5.404 12.767 1.963 1.00 93.75 114 GLU A N 1
ATOM 894 C CA . GLU A 1 114 ? -5.404 13.280 0.587 1.00 93.75 114 GLU A CA 1
ATOM 895 C C . GLU A 1 114 ? -5.520 12.156 -0.456 1.00 93.75 114 GLU A C 1
ATOM 897 O O . GLU A 1 114 ? -5.871 12.412 -1.610 1.00 93.75 114 GLU A O 1
ATOM 902 N N . LEU A 1 115 ? -5.256 10.903 -0.067 1.00 93.19 115 LEU A N 1
ATOM 903 C CA . LEU A 1 115 ? -5.387 9.760 -0.961 1.00 93.19 115 LEU A CA 1
ATOM 904 C C . LEU A 1 115 ? -6.868 9.455 -1.233 1.00 93.19 115 LEU A C 1
ATOM 906 O O . LEU A 1 115 ? -7.684 9.443 -0.308 1.00 93.19 115 LEU A O 1
ATOM 910 N N . PRO A 1 116 ? -7.236 9.144 -2.488 1.00 92.62 116 PRO A N 1
ATOM 911 C CA . PRO A 1 116 ? -8.598 8.754 -2.805 1.00 92.62 116 PRO A CA 1
ATOM 912 C C . PRO A 1 116 ? -8.933 7.392 -2.192 1.00 92.62 116 PRO A C 1
ATOM 914 O O . PRO A 1 116 ? -8.061 6.557 -1.928 1.00 92.62 116 PRO A O 1
ATOM 917 N N . TYR A 1 117 ? -10.231 7.114 -2.055 1.00 94.25 117 TYR A N 1
ATOM 918 C CA . TYR A 1 117 ? -10.675 5.765 -1.727 1.00 94.25 117 TYR A CA 1
ATOM 919 C C . TYR A 1 117 ? -10.168 4.762 -2.773 1.00 94.25 117 TYR A C 1
ATOM 921 O O . TYR A 1 117 ? -10.207 5.052 -3.975 1.00 94.25 117 TYR A O 1
ATOM 929 N N . PRO A 1 118 ? -9.746 3.558 -2.345 1.00 93.25 118 PRO A N 1
ATOM 930 C CA . PRO A 1 118 ? -9.432 2.476 -3.262 1.00 93.25 118 PRO A CA 1
ATOM 931 C C . PRO A 1 118 ? -10.559 2.254 -4.275 1.00 93.25 118 PRO A C 1
ATOM 933 O O . PRO A 1 118 ? -11.744 2.355 -3.945 1.00 93.25 118 PRO A O 1
ATOM 936 N N . ALA A 1 119 ? -10.196 1.909 -5.512 1.00 93.81 119 ALA A N 1
ATOM 937 C CA . ALA A 1 119 ? -11.125 1.715 -6.626 1.00 93.81 119 ALA A CA 1
ATOM 938 C C . ALA A 1 119 ? -11.939 0.406 -6.506 1.00 93.81 119 ALA A C 1
ATOM 940 O O . ALA A 1 119 ? -11.917 -0.458 -7.379 1.00 93.81 119 ALA A O 1
ATOM 941 N N . ILE A 1 120 ? -12.682 0.249 -5.408 1.00 92.62 120 ILE A N 1
ATOM 942 C CA . ILE A 1 120 ? -13.441 -0.958 -5.039 1.00 92.62 120 ILE A CA 1
ATOM 943 C C . ILE A 1 120 ? -14.498 -1.308 -6.084 1.00 92.62 120 ILE A C 1
ATOM 945 O O . ILE A 1 120 ? -14.810 -2.477 -6.286 1.00 92.62 120 ILE A O 1
ATOM 949 N N . HIS A 1 121 ? -15.019 -0.305 -6.790 1.00 90.62 121 HIS A N 1
ATOM 950 C CA . HIS A 1 121 ? -15.968 -0.482 -7.885 1.00 90.62 121 HIS A CA 1
AT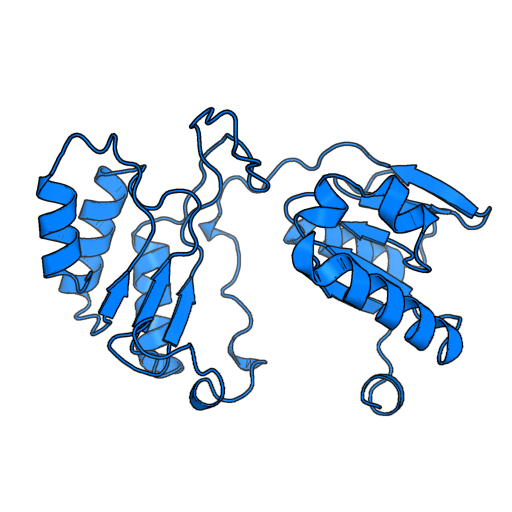OM 951 C C . HIS A 1 121 ? -15.396 -1.278 -9.076 1.00 90.62 121 HIS A C 1
ATOM 953 O O . HIS A 1 121 ? -16.173 -1.786 -9.879 1.00 90.62 121 HIS A O 1
ATOM 959 N N . LEU A 1 122 ? -14.068 -1.409 -9.190 1.00 92.69 122 LEU A N 1
ATOM 960 C CA . LEU A 1 122 ? -13.407 -2.240 -10.204 1.00 92.69 122 LEU A CA 1
ATOM 961 C C . LEU A 1 122 ? -13.288 -3.712 -9.786 1.00 92.69 122 LEU A C 1
ATOM 963 O O . LEU A 1 122 ? -12.926 -4.560 -10.603 1.00 92.69 122 LEU A O 1
ATOM 967 N N . LEU A 1 123 ? -13.567 -4.036 -8.521 1.00 91.50 123 LEU A N 1
ATOM 968 C CA . LEU A 1 123 ? -13.487 -5.405 -8.035 1.00 91.50 123 LEU A CA 1
ATOM 969 C C . LEU A 1 123 ? -14.722 -6.212 -8.467 1.00 91.50 123 LEU A C 1
ATOM 971 O O . LEU A 1 123 ? -15.840 -5.692 -8.508 1.00 91.50 123 LEU A O 1
ATOM 975 N N . PRO A 1 124 ? -14.563 -7.523 -8.728 1.00 90.31 124 PRO A N 1
ATOM 976 C CA . PRO A 1 124 ? -15.677 -8.459 -8.724 1.00 90.31 124 PRO A CA 1
ATOM 977 C C . PRO A 1 124 ? -16.537 -8.325 -7.453 1.00 90.31 124 PRO A C 1
ATOM 979 O O . PRO A 1 124 ? -16.038 -7.878 -6.419 1.00 90.31 124 PRO A O 1
ATOM 982 N N . PRO A 1 125 ? -17.802 -8.793 -7.476 1.00 89.94 125 PRO A N 1
ATOM 983 C CA . PRO A 1 125 ? -18.662 -8.760 -6.296 1.00 89.94 125 PRO A CA 1
ATOM 984 C C . PRO A 1 125 ? -17.958 -9.318 -5.056 1.00 89.94 125 PRO A C 1
ATOM 986 O O . PRO A 1 125 ? -17.409 -10.423 -5.108 1.00 89.94 125 PRO A O 1
ATOM 989 N N . LEU A 1 126 ? -18.009 -8.579 -3.940 1.00 89.62 126 LEU A N 1
ATOM 990 C CA . LEU A 1 126 ? -17.261 -8.919 -2.723 1.00 89.62 126 LEU A CA 1
ATOM 991 C C . LEU A 1 126 ? -17.614 -10.308 -2.165 1.00 89.62 126 LEU A C 1
ATOM 993 O O . LEU A 1 126 ? -16.781 -10.963 -1.549 1.00 89.62 126 LEU A O 1
ATOM 997 N N . SER A 1 127 ? -18.811 -10.815 -2.468 1.00 85.69 127 SER A N 1
ATOM 998 C CA . SER A 1 127 ? -19.252 -12.177 -2.140 1.00 85.69 127 SER A CA 1
ATOM 999 C C . SER A 1 127 ? -18.395 -13.296 -2.752 1.00 85.69 127 SER A C 1
ATOM 1001 O O . SER A 1 127 ? -18.469 -14.442 -2.300 1.00 85.69 127 SER A O 1
ATOM 1003 N N . LYS A 1 128 ? -17.577 -12.997 -3.772 1.00 88.00 128 LYS A N 1
ATOM 1004 C CA . LYS A 1 128 ? -16.616 -13.947 -4.354 1.00 88.00 128 LYS A CA 1
ATOM 1005 C C . LYS A 1 128 ? -15.362 -14.128 -3.501 1.00 88.00 128 LYS A C 1
ATOM 1007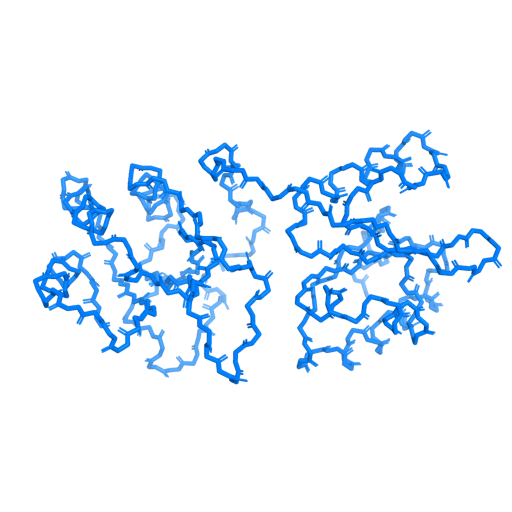 O O . LYS A 1 128 ? -14.705 -15.160 -3.624 1.00 88.00 128 LYS A O 1
ATOM 1012 N N . TYR A 1 129 ? -15.033 -13.162 -2.650 1.00 84.81 129 TYR A N 1
ATOM 1013 C CA . TYR A 1 129 ? -13.862 -13.221 -1.787 1.00 84.81 129 TYR A CA 1
ATOM 1014 C C . TYR A 1 129 ? -14.232 -13.951 -0.499 1.00 84.81 129 TYR A C 1
ATOM 1016 O O . TYR A 1 129 ? -14.931 -13.421 0.362 1.00 84.81 129 TYR A O 1
ATOM 1024 N N . LYS A 1 130 ? -13.784 -15.203 -0.386 1.00 78.00 130 LYS A N 1
ATOM 1025 C CA . LYS A 1 130 ? -13.998 -16.039 0.796 1.00 78.00 130 LYS A CA 1
ATOM 1026 C C . LYS A 1 130 ? -12.673 -16.220 1.521 1.00 78.00 130 LYS A C 1
ATOM 1028 O O . LYS A 1 130 ? -11.729 -16.757 0.949 1.00 78.00 130 LYS A O 1
ATOM 1033 N N . LEU A 1 131 ? -12.617 -15.782 2.771 1.00 73.25 131 LEU A N 1
ATOM 1034 C CA . LEU A 1 131 ? -11.538 -16.150 3.681 1.00 73.25 131 LEU A CA 1
ATOM 1035 C C . LEU A 1 131 ? -11.724 -17.589 4.166 1.00 73.25 131 LEU A C 1
ATOM 1037 O O . LEU A 1 131 ? -12.828 -18.139 4.115 1.00 73.25 131 LEU A O 1
ATOM 1041 N N . TYR A 1 132 ? -10.642 -18.180 4.673 1.00 70.00 132 TYR A N 1
ATOM 1042 C CA . TYR A 1 132 ? -10.720 -19.439 5.405 1.00 70.00 132 TYR A CA 1
ATOM 1043 C C . TYR A 1 132 ? -11.728 -19.329 6.562 1.00 70.00 132 TYR A C 1
ATOM 1045 O O . TYR A 1 132 ? -11.931 -18.254 7.139 1.00 70.00 132 TYR A O 1
ATOM 1053 N N . LEU A 1 133 ? -12.379 -20.453 6.880 1.00 61.72 133 LEU A N 1
ATOM 1054 C CA . LEU A 1 133 ? -13.298 -20.557 8.015 1.00 61.72 133 LEU A CA 1
ATOM 1055 C C . LEU A 1 133 ? -12.608 -20.026 9.283 1.00 61.72 133 LEU A C 1
ATOM 1057 O O . LEU A 1 133 ? -11.429 -20.295 9.486 1.00 61.72 133 LEU A O 1
ATOM 1061 N N . LEU A 1 134 ? -13.353 -19.295 10.122 1.00 66.69 134 LEU A N 1
ATOM 1062 C CA . LEU A 1 134 ? -12.904 -18.679 11.388 1.00 66.69 134 LEU A CA 1
ATOM 1063 C C . LEU A 1 134 ? -12.071 -17.386 11.282 1.00 66.69 134 LEU A C 1
ATOM 1065 O O . LEU A 1 134 ? -11.740 -16.812 12.313 1.00 66.69 134 LEU A O 1
ATOM 1069 N N . HIS A 1 135 ? -11.798 -16.871 10.080 1.00 76.12 135 HIS A N 1
ATOM 1070 C CA . HIS A 1 135 ? -11.119 -15.573 9.896 1.00 76.12 135 HIS A CA 1
ATOM 1071 C C . HIS A 1 135 ? -12.077 -14.383 9.688 1.00 76.12 135 HIS A C 1
ATOM 1073 O O . HIS A 1 135 ? -11.661 -13.324 9.234 1.00 76.12 135 HIS A O 1
ATOM 1079 N N . HIS A 1 136 ? -13.373 -14.560 9.950 1.00 81.38 136 HIS A N 1
ATOM 1080 C CA . HIS A 1 136 ? -14.396 -13.515 9.842 1.00 81.38 136 HIS A CA 1
ATOM 1081 C C . HIS A 1 136 ? -15.631 -13.897 10.672 1.00 81.38 136 HIS A C 1
ATOM 1083 O O . HIS A 1 136 ? -15.947 -15.085 10.783 1.00 81.38 136 HIS A O 1
ATOM 1089 N N . LYS A 1 137 ? -16.357 -12.911 11.218 1.00 87.69 137 LYS A N 1
ATOM 1090 C CA . LYS A 1 137 ? -17.675 -13.127 11.845 1.00 87.69 137 LYS A CA 1
ATOM 1091 C C . LYS A 1 137 ? -18.814 -12.914 10.862 1.00 87.69 137 LYS A C 1
ATOM 1093 O O . LYS A 1 137 ? -19.811 -13.633 10.909 1.00 87.69 137 LYS A O 1
ATOM 1098 N N . ARG A 1 138 ? -18.682 -11.919 9.985 1.00 92.06 138 ARG A N 1
ATOM 1099 C CA . ARG A 1 138 ? -19.696 -11.561 8.988 1.00 92.06 138 ARG A CA 1
ATOM 1100 C C . ARG A 1 138 ? -19.102 -11.569 7.585 1.00 92.06 138 ARG A C 1
ATOM 1102 O O . ARG A 1 138 ? -17.893 -11.543 7.392 1.00 92.06 138 ARG A O 1
ATOM 1109 N N . THR A 1 139 ? -19.975 -11.633 6.588 1.00 91.00 139 THR A N 1
ATOM 1110 C CA . THR A 1 139 ? -19.606 -11.473 5.177 1.00 91.00 139 THR A CA 1
ATOM 1111 C C . THR A 1 139 ? -20.603 -10.529 4.505 1.00 91.00 139 THR A C 1
ATOM 1113 O O . THR A 1 139 ? -21.755 -10.477 4.945 1.00 91.00 139 THR A O 1
ATOM 1116 N N . PRO A 1 140 ? -20.203 -9.787 3.458 1.00 92.25 140 PRO A N 1
ATOM 1117 C CA . PRO A 1 140 ? -18.873 -9.728 2.840 1.00 92.25 140 PRO A CA 1
ATOM 1118 C C . PRO A 1 140 ? -17.805 -9.065 3.721 1.00 92.25 140 PRO A C 1
ATOM 1120 O O . PRO A 1 140 ? -18.102 -8.166 4.506 1.00 92.25 140 PRO A O 1
ATOM 1123 N N . TYR A 1 141 ? -16.566 -9.523 3.568 1.00 91.25 141 TYR A N 1
ATOM 1124 C CA . TYR A 1 141 ? -15.389 -9.005 4.263 1.00 91.25 141 TYR A CA 1
ATOM 1125 C C . TYR A 1 141 ? -14.599 -8.050 3.362 1.00 91.25 141 TYR A C 1
ATOM 1127 O O . TYR A 1 141 ? -14.553 -8.254 2.145 1.00 91.25 141 TYR A O 1
ATOM 1135 N N . PHE A 1 142 ? -13.920 -7.066 3.955 1.00 93.94 142 PHE A N 1
ATOM 1136 C CA . PHE A 1 142 ? -12.959 -6.219 3.255 1.00 93.94 142 PHE A CA 1
ATOM 1137 C C . PHE A 1 142 ? -11.734 -5.873 4.121 1.00 93.94 142 PHE A C 1
ATOM 1139 O O . PHE A 1 142 ? -11.845 -5.683 5.329 1.00 93.94 142 PHE A O 1
ATOM 1146 N N . SER A 1 143 ? -10.554 -5.771 3.505 1.00 94.12 143 SER A N 1
ATOM 1147 C CA . SER A 1 143 ? -9.334 -5.320 4.191 1.00 94.12 143 SER A CA 1
ATOM 1148 C C . SER A 1 143 ? -9.196 -3.800 4.092 1.00 94.12 143 SER A C 1
ATOM 1150 O O . SER A 1 143 ? -9.354 -3.238 3.010 1.00 94.12 143 SER A O 1
ATOM 1152 N N . VAL A 1 144 ? -8.835 -3.136 5.189 1.00 96.38 144 VAL A N 1
ATOM 1153 C CA . VAL A 1 144 ? -8.616 -1.683 5.240 1.00 96.38 144 VAL A CA 1
ATOM 1154 C C . VAL A 1 144 ? -7.246 -1.395 5.838 1.00 96.38 144 VAL A C 1
ATOM 1156 O O . VAL A 1 144 ? -6.926 -1.888 6.911 1.00 96.38 144 VAL A O 1
ATOM 1159 N N . ALA A 1 145 ? -6.439 -0.581 5.163 1.00 95.50 145 ALA A N 1
ATOM 1160 C CA . ALA A 1 145 ? -5.261 0.030 5.767 1.00 95.50 145 ALA A CA 1
ATOM 1161 C C . ALA A 1 145 ? -5.659 1.420 6.270 1.00 95.50 145 ALA A C 1
ATOM 1163 O O . ALA A 1 145 ? -5.978 2.300 5.475 1.00 95.50 145 ALA A O 1
ATOM 1164 N N . SER A 1 146 ? -5.685 1.608 7.584 1.00 96.56 146 SER A N 1
ATOM 1165 C CA . SER A 1 146 ? -6.018 2.880 8.232 1.00 96.56 146 SER A CA 1
ATOM 1166 C C . SER A 1 146 ? -4.770 3.645 8.688 1.00 96.56 146 SER A C 1
ATOM 1168 O O . SER A 1 146 ? -4.827 4.843 8.969 1.00 96.56 146 SER A O 1
ATOM 1170 N N . SER A 1 147 ? -3.630 2.960 8.740 1.00 95.69 147 SER A N 1
ATOM 1171 C CA . SER A 1 147 ? -2.320 3.528 9.027 1.00 95.69 147 SER A CA 1
ATOM 1172 C C . SER A 1 147 ? -1.204 2.744 8.342 1.00 95.69 147 SER A C 1
ATOM 1174 O O . SER A 1 147 ? -1.400 1.625 7.867 1.00 95.69 147 SER A O 1
ATOM 1176 N N . ARG A 1 148 ? -0.031 3.369 8.256 1.00 94.69 148 ARG A N 1
ATOM 1177 C CA . ARG A 1 148 ? 1.172 2.839 7.617 1.00 94.69 148 ARG A CA 1
ATOM 1178 C C . ARG A 1 148 ? 2.371 3.076 8.519 1.00 94.69 148 ARG A C 1
ATOM 1180 O O . ARG A 1 148 ? 2.591 4.199 8.978 1.00 94.69 148 ARG A O 1
ATOM 1187 N N . GLY A 1 149 ? 3.181 2.040 8.697 1.00 92.75 149 GLY A N 1
ATOM 1188 C CA . GLY A 1 149 ? 4.429 2.101 9.438 1.00 92.75 149 GLY A CA 1
ATOM 1189 C C . GLY A 1 149 ? 4.282 1.664 10.888 1.00 92.75 149 GLY A C 1
ATOM 1190 O O . GLY A 1 149 ? 3.204 1.677 11.478 1.00 92.75 149 GLY A O 1
ATOM 1191 N N . CYS A 1 150 ? 5.412 1.283 11.478 1.00 93.50 150 CYS A N 1
ATOM 1192 C CA . CYS A 1 150 ? 5.480 0.802 12.851 1.00 93.50 150 CYS A CA 1
ATOM 1193 C C . CYS A 1 150 ? 6.806 1.227 13.500 1.00 93.50 150 CYS A C 1
ATOM 1195 O O . CYS A 1 150 ? 7.873 0.942 12.948 1.00 93.50 150 CYS A O 1
ATOM 1197 N N . PRO A 1 151 ? 6.786 1.889 14.675 1.00 93.00 151 PRO A N 1
ATOM 1198 C CA . PRO A 1 151 ? 7.990 2.446 15.283 1.00 93.00 151 PRO A CA 1
ATOM 1199 C C . PRO A 1 151 ? 8.800 1.382 16.037 1.00 93.00 151 PRO A C 1
ATOM 1201 O O . PRO A 1 151 ? 9.929 1.643 16.462 1.00 93.00 151 PRO A O 1
ATOM 1204 N N . TYR A 1 152 ? 8.239 0.183 16.224 1.00 92.44 152 TYR A N 1
ATOM 1205 C CA . TYR A 1 152 ? 8.906 -0.902 16.925 1.00 92.44 152 TYR A CA 1
ATOM 1206 C C . TYR A 1 152 ? 10.114 -1.428 16.131 1.00 92.44 152 TYR A C 1
ATOM 1208 O O . TYR A 1 152 ? 10.145 -1.475 14.895 1.00 92.44 152 TYR A O 1
ATOM 1216 N N . LYS A 1 153 ? 11.145 -1.833 16.876 1.00 90.88 153 LYS A N 1
ATOM 1217 C CA . LYS A 1 153 ? 12.431 -2.331 16.361 1.00 90.88 153 LYS A CA 1
ATOM 1218 C C . LYS A 1 153 ? 12.581 -3.834 16.609 1.00 90.88 153 LYS A C 1
ATOM 1220 O O . LYS A 1 153 ? 13.619 -4.290 17.075 1.00 90.88 153 LYS A O 1
ATOM 1225 N N . CYS A 1 154 ? 11.513 -4.593 16.368 1.00 91.50 154 CYS A N 1
ATOM 1226 C CA . CYS A 1 154 ? 11.532 -6.047 16.503 1.00 91.50 154 CYS A CA 1
ATOM 1227 C C . CYS A 1 154 ? 12.595 -6.635 15.564 1.00 91.50 154 CYS A C 1
ATOM 1229 O O . CYS A 1 154 ? 12.561 -6.373 14.365 1.00 91.50 154 CYS A O 1
ATOM 1231 N N . VAL A 1 155 ? 13.519 -7.434 16.103 1.00 93.19 155 VAL A N 1
ATOM 1232 C CA . VAL A 1 155 ? 14.685 -7.969 15.366 1.00 93.19 155 VAL A CA 1
ATOM 1233 C C . VAL A 1 155 ? 14.322 -8.895 14.202 1.00 93.19 155 VAL A C 1
ATOM 1235 O O . VAL A 1 155 ? 15.140 -9.125 13.324 1.00 93.19 155 VAL A O 1
ATOM 1238 N N . PHE A 1 156 ? 13.100 -9.423 14.206 1.00 90.31 156 PHE A N 1
ATOM 1239 C CA . PHE A 1 156 ? 12.570 -10.330 13.190 1.00 90.31 156 PHE A CA 1
ATOM 1240 C C . PHE A 1 156 ? 11.663 -9.631 12.165 1.00 90.31 156 PHE A C 1
ATOM 1242 O O . PHE A 1 156 ? 11.147 -10.288 11.268 1.00 90.31 156 PHE A O 1
ATOM 1249 N N . CYS A 1 157 ? 11.380 -8.335 12.335 1.00 87.62 157 CYS A N 1
ATOM 1250 C CA . CYS A 1 157 ? 10.369 -7.636 11.548 1.00 87.62 157 CYS A CA 1
ATOM 1251 C C . CYS A 1 157 ? 11.010 -6.729 10.499 1.00 87.62 157 CYS A C 1
ATOM 1253 O O . CYS A 1 157 ? 11.665 -5.734 10.823 1.00 87.62 157 CYS A O 1
ATOM 1255 N N . GLU A 1 158 ? 10.714 -7.026 9.240 1.00 78.50 158 GLU A N 1
ATOM 1256 C CA . GLU A 1 158 ? 10.835 -6.078 8.142 1.00 78.50 158 GLU A CA 1
ATOM 1257 C C . GLU A 1 158 ? 9.555 -5.234 8.117 1.00 78.50 158 GLU A C 1
ATOM 1259 O O . GLU A 1 158 ? 8.453 -5.774 8.158 1.00 78.50 158 GLU A O 1
ATOM 1264 N N . THR A 1 159 ? 9.675 -3.904 8.117 1.00 82.56 159 THR A N 1
ATOM 1265 C CA . THR A 1 159 ? 8.522 -2.983 8.087 1.00 82.56 159 THR A CA 1
ATOM 1266 C C . THR A 1 159 ? 8.540 -2.226 6.756 1.00 82.56 159 THR A C 1
ATOM 1268 O O . THR A 1 159 ? 9.132 -1.144 6.701 1.00 82.56 159 THR A O 1
ATOM 1271 N N . PRO A 1 160 ? 7.938 -2.766 5.673 1.00 79.38 160 PRO A N 1
ATOM 1272 C CA . PRO A 1 160 ? 7.998 -2.156 4.338 1.00 79.38 160 PRO A CA 1
ATOM 1273 C C . PRO A 1 160 ? 7.426 -0.731 4.324 1.00 79.38 160 PRO A C 1
ATOM 1275 O O . PRO A 1 160 ? 7.974 0.178 3.698 1.00 79.38 160 PRO A O 1
ATOM 1278 N N . SER A 1 161 ? 6.375 -0.510 5.114 1.00 83.25 161 SER A N 1
ATOM 1279 C CA . SER A 1 161 ? 5.710 0.782 5.308 1.00 83.25 161 SER A CA 1
ATOM 1280 C C . SER A 1 161 ? 6.581 1.840 6.012 1.00 83.25 161 SER A C 1
ATOM 1282 O O . SER A 1 161 ? 6.210 3.013 6.068 1.00 83.25 161 SER A O 1
ATOM 1284 N N . GLY A 1 162 ? 7.753 1.455 6.532 1.00 87.69 162 GLY A N 1
ATOM 1285 C CA . GLY A 1 162 ? 8.695 2.326 7.233 1.00 87.69 162 GLY A CA 1
ATOM 1286 C C . GLY A 1 162 ? 8.471 2.412 8.747 1.00 87.69 162 GLY A C 1
ATOM 1287 O O . GLY A 1 162 ? 7.529 1.857 9.307 1.00 87.69 162 GLY A O 1
ATOM 1288 N N . LYS A 1 163 ? 9.378 3.113 9.438 1.00 89.38 163 LYS A N 1
ATOM 1289 C CA . LYS A 1 163 ? 9.343 3.268 10.908 1.00 89.38 163 LYS A CA 1
ATOM 1290 C C . LYS A 1 163 ? 8.558 4.489 11.393 1.00 89.38 163 LYS A C 1
ATOM 1292 O O . LYS A 1 163 ? 8.258 4.594 12.580 1.00 89.38 163 LYS A O 1
ATOM 1297 N N . ILE A 1 164 ? 8.239 5.409 10.486 1.00 91.44 164 ILE A N 1
ATOM 1298 C CA . ILE A 1 164 ? 7.430 6.592 10.778 1.00 91.44 164 ILE A CA 1
ATOM 1299 C C . ILE A 1 164 ? 5.971 6.219 10.560 1.00 91.44 164 ILE A C 1
ATOM 1301 O O . ILE A 1 164 ? 5.577 5.872 9.447 1.00 91.44 164 ILE A O 1
ATOM 1305 N N . VAL A 1 165 ? 5.192 6.303 11.632 1.00 93.25 165 VAL A N 1
ATOM 1306 C CA . VAL A 1 165 ? 3.760 6.018 11.602 1.00 93.25 165 VAL A CA 1
ATOM 1307 C C . VAL A 1 165 ? 3.034 7.211 11.011 1.00 93.25 165 VAL A C 1
ATOM 1309 O O . VAL A 1 165 ? 3.178 8.333 11.496 1.00 93.25 165 VAL A O 1
ATOM 1312 N N . ARG A 1 166 ? 2.224 6.948 9.995 1.00 95.19 166 ARG A N 1
ATOM 1313 C CA . ARG A 1 166 ? 1.240 7.884 9.452 1.00 95.19 166 ARG A CA 1
ATOM 1314 C C . ARG A 1 166 ? -0.105 7.186 9.460 1.00 95.19 166 ARG A C 1
ATOM 1316 O O . ARG A 1 166 ? -0.169 5.981 9.230 1.00 95.19 166 ARG A O 1
ATOM 1323 N N . ALA A 1 167 ? -1.169 7.911 9.746 1.00 96.38 167 ALA A N 1
ATOM 1324 C CA . ALA A 1 167 ? -2.502 7.340 9.809 1.00 96.38 167 ALA A CA 1
ATOM 1325 C C . ALA A 1 167 ? -3.485 8.268 9.119 1.00 96.38 167 ALA A C 1
ATOM 1327 O O . ALA A 1 167 ? -3.333 9.484 9.204 1.00 96.38 167 ALA A O 1
ATOM 1328 N N . HIS A 1 168 ? -4.498 7.679 8.495 1.00 97.69 168 HIS A N 1
ATOM 1329 C CA . HIS A 1 168 ? -5.693 8.427 8.151 1.00 97.69 168 HIS A CA 1
ATOM 1330 C C . HIS A 1 168 ? -6.325 8.996 9.421 1.00 97.69 168 HIS A C 1
ATOM 1332 O O . HIS A 1 168 ? -6.241 8.361 10.482 1.00 97.69 168 HIS A O 1
ATOM 1338 N N . SER A 1 169 ? -6.994 10.144 9.346 1.00 98.00 169 SER A N 1
ATOM 1339 C CA . SER A 1 169 ? -7.756 10.654 10.489 1.00 98.00 169 SER A CA 1
ATOM 1340 C C . SER A 1 169 ? -8.849 9.666 10.919 1.00 98.00 169 SER A C 1
ATOM 1342 O O . SER A 1 169 ? -9.234 8.740 10.190 1.00 98.00 169 SER A O 1
ATOM 1344 N N . ALA A 1 170 ? -9.336 9.828 12.150 1.00 98.38 170 ALA A N 1
ATOM 1345 C CA . ALA A 1 170 ? -10.458 9.033 12.636 1.00 98.38 170 ALA A CA 1
ATOM 1346 C C . ALA A 1 170 ? -11.726 9.330 11.818 1.00 98.38 170 ALA A C 1
ATOM 1348 O O . ALA A 1 170 ? -12.492 8.417 11.526 1.00 98.38 170 ALA A O 1
ATOM 1349 N N . GLU A 1 171 ? -11.891 10.585 11.403 1.00 98.38 171 GLU A N 1
ATOM 1350 C CA . GLU A 1 171 ? -12.958 11.093 10.548 1.00 98.38 171 GLU A CA 1
ATOM 1351 C C . GLU A 1 171 ? -12.928 10.428 9.171 1.00 98.38 171 GLU A C 1
ATOM 1353 O O . GLU A 1 171 ? -13.893 9.752 8.814 1.00 98.38 171 GLU A O 1
ATOM 1358 N N . TYR A 1 172 ? -11.796 10.507 8.458 1.00 98.38 172 TYR A N 1
ATOM 1359 C CA . TYR A 1 172 ? -11.624 9.835 7.167 1.00 98.38 172 TYR A CA 1
ATOM 1360 C C . TYR A 1 172 ? -11.907 8.338 7.286 1.00 98.38 172 TYR A C 1
ATOM 1362 O O . TYR A 1 172 ? -12.627 7.761 6.471 1.00 98.38 172 TYR A O 1
ATOM 1370 N N . THR A 1 173 ? -11.352 7.697 8.321 1.00 98.31 173 THR A N 1
ATOM 1371 C CA . THR A 1 173 ? -11.513 6.254 8.518 1.00 98.31 173 THR A CA 1
ATOM 1372 C C . THR A 1 173 ? -12.984 5.910 8.757 1.00 98.31 173 THR A C 1
ATOM 1374 O O . THR A 1 173 ? -13.500 5.012 8.102 1.00 98.31 173 THR A O 1
ATOM 1377 N N . ALA A 1 174 ? -13.689 6.632 9.633 1.00 98.50 174 ALA A N 1
ATOM 1378 C CA . ALA A 1 174 ? -15.107 6.397 9.901 1.00 98.50 174 ALA A CA 1
ATOM 1379 C C . ALA A 1 174 ? -15.984 6.624 8.657 1.00 98.50 174 ALA A C 1
ATOM 1381 O O . ALA A 1 174 ? -16.880 5.822 8.390 1.00 98.50 174 ALA A O 1
ATOM 1382 N N . ASP A 1 175 ? -15.708 7.669 7.876 1.00 98.38 175 ASP A N 1
ATOM 1383 C CA . ASP A 1 175 ? -16.421 7.950 6.626 1.00 98.38 175 ASP A CA 1
ATOM 1384 C C . ASP A 1 175 ? -16.185 6.853 5.585 1.00 98.38 175 ASP A C 1
ATOM 1386 O O . ASP A 1 175 ? -17.128 6.382 4.946 1.00 98.38 175 ASP A O 1
ATOM 1390 N N . TYR A 1 176 ? -14.948 6.364 5.475 1.00 98.19 176 TYR A N 1
ATOM 1391 C CA . TYR A 1 176 ? -14.616 5.270 4.573 1.00 98.19 176 TYR A CA 1
ATOM 1392 C C . TYR A 1 176 ? -15.284 3.952 4.991 1.00 98.19 176 TYR A C 1
ATOM 1394 O O . TYR A 1 176 ? -15.835 3.241 4.150 1.00 98.19 176 TYR A O 1
ATOM 1402 N N . LEU A 1 177 ? -15.318 3.639 6.290 1.00 98.38 177 LEU A N 1
ATOM 1403 C CA . LEU A 1 177 ? -16.037 2.472 6.811 1.00 98.38 177 LEU A CA 1
ATOM 1404 C C . LEU A 1 177 ? -17.541 2.551 6.519 1.00 98.38 177 LEU A C 1
ATOM 1406 O O . LEU A 1 177 ? -18.130 1.575 6.054 1.00 98.38 177 LEU A O 1
ATOM 1410 N N . GLN A 1 178 ? -18.154 3.717 6.732 1.00 98.25 178 GLN A N 1
ATOM 1411 C CA . GLN A 1 178 ? -19.562 3.939 6.413 1.00 98.25 178 GLN A CA 1
ATOM 1412 C C . GLN A 1 178 ? -19.823 3.805 4.904 1.00 98.25 178 GLN A C 1
ATOM 1414 O O . GLN A 1 178 ? -20.812 3.199 4.492 1.00 98.25 178 GLN A O 1
ATOM 1419 N N . PHE A 1 179 ? -18.921 4.318 4.063 1.00 97.31 179 PHE A N 1
ATOM 1420 C CA . PHE A 1 179 ? -18.985 4.144 2.614 1.00 97.31 179 PHE A CA 1
ATOM 1421 C C . PHE A 1 179 ? -18.942 2.659 2.214 1.00 97.31 179 PHE A C 1
ATOM 1423 O O . PHE A 1 179 ? -19.784 2.211 1.432 1.00 97.31 179 PHE A O 1
ATOM 1430 N N . LEU A 1 180 ? -18.018 1.876 2.780 1.00 97.00 180 LEU A N 1
ATOM 1431 C CA . LEU A 1 180 ? -17.907 0.433 2.535 1.00 97.00 180 LEU A CA 1
ATOM 1432 C C . LEU A 1 180 ? -19.181 -0.320 2.929 1.00 97.00 180 LEU A C 1
ATOM 1434 O O . LEU A 1 180 ? -19.684 -1.149 2.165 1.00 97.00 180 LEU A O 1
ATOM 1438 N N . GLU A 1 181 ? -19.722 -0.015 4.103 1.00 97.38 181 GLU A N 1
ATOM 1439 C CA . GLU A 1 181 ? -20.960 -0.609 4.594 1.00 97.38 181 GLU A CA 1
ATOM 1440 C C . GLU A 1 181 ? -22.145 -0.273 3.675 1.00 97.38 181 GLU A C 1
ATOM 1442 O O . GLU A 1 181 ? -22.839 -1.169 3.192 1.00 97.38 181 GLU A O 1
ATOM 1447 N N . GLN A 1 182 ? -22.376 1.014 3.407 1.00 96.44 182 GLN A N 1
ATOM 1448 C CA . GLN A 1 182 ? -23.597 1.483 2.751 1.00 96.44 182 GLN A CA 1
ATOM 1449 C C . GLN A 1 182 ? -23.581 1.294 1.233 1.00 96.44 182 GLN A C 1
ATOM 1451 O O . GLN A 1 182 ? -24.622 1.018 0.637 1.00 96.44 182 GLN A O 1
ATOM 1456 N N . LYS A 1 183 ? -22.424 1.469 0.583 1.00 95.12 183 LYS A N 1
ATOM 1457 C CA . LYS A 1 183 ? -22.306 1.401 -0.884 1.00 95.12 183 LYS A CA 1
ATOM 1458 C C . LYS A 1 183 ? -21.876 0.033 -1.384 1.00 95.12 183 LYS A C 1
ATOM 1460 O O . LYS A 1 183 ? -22.275 -0.355 -2.479 1.00 95.12 183 LYS A O 1
ATOM 1465 N N . HIS A 1 184 ? -21.096 -0.698 -0.592 1.00 94.00 184 HIS A N 1
ATOM 1466 C CA . HIS A 1 184 ? -20.555 -1.998 -0.990 1.00 94.00 184 HIS A CA 1
ATOM 1467 C C . HIS A 1 184 ? -21.097 -3.165 -0.159 1.00 94.00 184 HIS A C 1
ATOM 1469 O O . HIS A 1 184 ? -20.768 -4.318 -0.441 1.00 94.00 184 HIS A O 1
ATOM 1475 N N . GLY A 1 185 ? -21.966 -2.890 0.820 1.00 94.62 185 GLY A N 1
ATOM 1476 C CA . GLY A 1 185 ? -22.612 -3.916 1.632 1.00 94.62 185 GLY A CA 1
ATOM 1477 C C . GLY A 1 185 ? -21.639 -4.673 2.529 1.00 94.62 185 GLY A C 1
ATOM 1478 O O . GLY A 1 185 ? -21.974 -5.776 2.955 1.00 94.62 185 GLY A O 1
ATOM 1479 N N . VAL A 1 186 ? -20.443 -4.129 2.779 1.00 95.75 186 VAL A N 1
ATOM 1480 C CA . VAL A 1 186 ? -19.430 -4.756 3.635 1.00 95.75 186 VAL A CA 1
ATOM 1481 C C . VAL A 1 186 ? -19.994 -4.931 5.040 1.00 95.75 186 VAL A C 1
ATOM 1483 O O . VAL A 1 186 ? -20.744 -4.086 5.525 1.00 95.75 186 VAL A O 1
ATOM 1486 N N . LYS A 1 187 ? -19.662 -6.056 5.675 1.00 95.75 187 LYS A N 1
ATOM 1487 C CA . LYS A 1 187 ? -20.107 -6.407 7.030 1.00 95.75 187 LYS A CA 1
ATOM 1488 C C . LYS A 1 187 ? -18.967 -6.719 7.986 1.00 95.75 187 LYS A C 1
ATOM 1490 O O . LYS A 1 187 ? -19.176 -6.674 9.194 1.00 95.75 187 LYS A O 1
ATOM 1495 N N . GLU A 1 188 ? -17.790 -7.026 7.450 1.00 94.81 188 GLU A N 1
ATOM 1496 C CA . GLU A 1 188 ? -16.596 -7.355 8.218 1.00 94.81 188 GLU A CA 1
ATOM 1497 C C . GLU A 1 188 ? -15.388 -6.579 7.693 1.00 94.81 188 GLU A C 1
ATOM 1499 O O . GLU A 1 188 ? -15.173 -6.527 6.479 1.00 94.81 188 GLU A O 1
ATOM 1504 N N . ILE A 1 189 ? -14.585 -6.025 8.601 1.00 96.25 189 ILE A N 1
ATOM 1505 C CA . ILE A 1 189 ? -13.343 -5.324 8.273 1.00 96.25 189 ILE A CA 1
ATOM 1506 C C . ILE A 1 189 ? -12.155 -5.966 8.976 1.00 96.25 189 ILE A C 1
ATOM 1508 O O . ILE A 1 189 ? -12.187 -6.230 10.172 1.00 96.25 189 ILE A O 1
ATOM 1512 N N . HIS A 1 190 ? -11.057 -6.119 8.252 1.00 95.06 190 HIS A N 1
ATOM 1513 C CA . HIS A 1 190 ? -9.753 -6.357 8.863 1.00 95.06 190 HIS A CA 1
ATOM 1514 C C . HIS A 1 190 ? -8.844 -5.181 8.606 1.00 95.06 190 HIS A C 1
ATOM 1516 O O . HIS A 1 190 ? -8.533 -4.851 7.457 1.00 95.06 190 HIS A O 1
ATOM 1522 N N . PHE A 1 191 ? -8.398 -4.577 9.697 1.00 96.56 191 PHE A N 1
ATOM 1523 C CA . PHE A 1 191 ? -7.364 -3.569 9.647 1.00 96.56 191 PHE A CA 1
ATOM 1524 C C . PHE A 1 191 ? -6.011 -4.234 9.424 1.00 96.56 191 PHE A C 1
ATOM 1526 O O . PHE A 1 191 ? -5.509 -4.932 10.304 1.00 96.56 191 PHE A O 1
ATOM 1533 N N . VAL A 1 192 ? -5.432 -4.006 8.246 1.00 94.12 192 VAL A N 1
ATOM 1534 C CA . VAL A 1 192 ? -4.125 -4.555 7.838 1.00 94.12 192 VAL A CA 1
ATOM 1535 C C . VAL A 1 192 ? -2.953 -3.651 8.233 1.00 94.12 192 VAL A C 1
ATOM 1537 O O . VAL A 1 192 ? -1.849 -3.790 7.715 1.00 94.12 192 VAL A O 1
ATOM 1540 N N . ASP A 1 193 ? -3.204 -2.709 9.138 1.00 94.94 193 ASP A N 1
ATOM 1541 C CA . ASP A 1 193 ? -2.212 -1.826 9.740 1.00 94.94 193 ASP A CA 1
ATOM 1542 C C . ASP A 1 193 ? -1.073 -2.642 10.377 1.00 94.94 193 ASP A C 1
ATOM 1544 O O . ASP A 1 193 ? -1.309 -3.680 11.002 1.00 94.94 193 ASP A O 1
ATOM 1548 N N . ASP A 1 194 ? 0.166 -2.142 10.296 1.00 91.69 194 ASP A N 1
ATOM 1549 C CA . ASP A 1 194 ? 1.320 -2.802 10.927 1.00 91.69 194 ASP A CA 1
ATOM 1550 C C . ASP A 1 194 ? 1.129 -2.927 12.451 1.00 91.69 194 ASP A C 1
ATOM 1552 O O . ASP A 1 194 ? 1.550 -3.898 13.083 1.00 91.69 194 ASP A O 1
ATOM 1556 N N . THR A 1 195 ? 0.498 -1.925 13.069 1.00 91.50 195 THR A N 1
ATOM 1557 C CA . THR A 1 195 ? 0.015 -1.975 14.452 1.00 91.50 195 THR A CA 1
ATOM 1558 C C . THR A 1 195 ? -1.118 -0.963 14.627 1.00 91.50 195 THR A C 1
ATOM 1560 O O . THR A 1 195 ? -0.877 0.228 14.830 1.00 91.50 195 THR A O 1
ATOM 1563 N N . PHE A 1 196 ? -2.363 -1.436 14.598 1.00 93.69 196 PHE A N 1
ATOM 1564 C CA . PHE A 1 196 ? -3.553 -0.582 14.695 1.00 93.69 196 PHE A CA 1
ATOM 1565 C C . PHE A 1 196 ? -3.610 0.203 16.016 1.00 93.69 196 PHE A C 1
ATOM 1567 O O . PHE A 1 196 ? -4.009 1.367 16.050 1.00 93.69 196 PHE A O 1
ATOM 1574 N N . THR A 1 197 ? -3.157 -0.411 17.115 1.00 93.00 197 THR A N 1
ATOM 1575 C CA . THR A 1 197 ? -3.294 0.138 18.475 1.00 93.00 197 THR A CA 1
ATOM 1576 C C . THR A 1 197 ? -2.272 1.214 18.870 1.00 93.00 197 THR A C 1
ATOM 1578 O O . THR A 1 197 ? -2.169 1.555 20.046 1.00 93.00 197 THR A O 1
ATOM 1581 N N . LEU A 1 198 ? -1.487 1.749 17.927 1.00 91.69 198 LEU A N 1
ATOM 1582 C CA . LEU A 1 198 ? -0.391 2.683 18.233 1.00 91.69 198 LEU A CA 1
ATOM 1583 C C . LEU A 1 198 ? -0.850 4.060 18.732 1.00 91.69 198 LEU A C 1
ATOM 1585 O O . LEU A 1 198 ? -0.161 4.671 19.547 1.00 91.69 198 LEU A O 1
ATOM 1589 N N . ASN A 1 199 ? -1.980 4.568 18.234 1.00 93.56 199 ASN A N 1
ATOM 1590 C CA . ASN A 1 199 ? -2.490 5.895 18.583 1.00 93.56 199 ASN A CA 1
ATOM 1591 C C . ASN A 1 199 ? -3.835 5.777 19.311 1.00 93.56 199 ASN A C 1
ATOM 1593 O O . ASN A 1 199 ? -4.896 5.801 18.691 1.00 93.56 199 ASN A O 1
ATOM 1597 N N . GLU A 1 200 ? -3.781 5.677 20.640 1.00 94.50 200 GLU A N 1
ATOM 1598 C CA . GLU A 1 200 ? -4.964 5.509 21.496 1.00 94.50 200 GLU A CA 1
ATOM 1599 C C . GLU A 1 200 ? -5.999 6.624 21.299 1.00 94.50 200 GLU A C 1
ATOM 1601 O O . GLU A 1 200 ? -7.188 6.345 21.165 1.00 94.50 200 GLU A O 1
ATOM 1606 N N . LYS A 1 201 ? -5.555 7.887 21.210 1.00 96.62 201 LYS A N 1
ATOM 1607 C CA . LYS A 1 201 ? -6.453 9.036 21.004 1.00 96.62 201 LYS A CA 1
ATOM 1608 C C . LYS A 1 201 ? -7.255 8.892 19.712 1.00 96.62 201 LYS A C 1
ATOM 1610 O O . LYS A 1 201 ? -8.460 9.131 19.708 1.00 96.62 201 LYS A O 1
ATOM 1615 N N . ARG A 1 202 ? -6.594 8.465 18.634 1.00 97.44 202 ARG A N 1
ATOM 1616 C CA . ARG A 1 202 ? -7.245 8.201 17.347 1.00 97.44 202 ARG A CA 1
ATOM 1617 C C . ARG A 1 202 ? -8.254 7.058 17.448 1.00 97.44 202 ARG A C 1
ATOM 1619 O O . ARG A 1 202 ? -9.319 7.159 16.857 1.00 97.44 202 ARG A O 1
ATOM 1626 N N . ILE A 1 203 ? -7.951 5.998 18.195 1.00 97.31 203 ILE A N 1
ATOM 1627 C CA . ILE A 1 203 ? -8.851 4.841 18.339 1.00 97.31 203 ILE A CA 1
ATOM 1628 C C . ILE A 1 203 ? -10.097 5.208 19.137 1.00 97.31 203 ILE A C 1
ATOM 1630 O O . ILE A 1 203 ? -11.203 4.892 18.707 1.00 97.31 203 ILE A O 1
ATOM 1634 N N . PHE A 1 204 ? -9.949 5.924 20.255 1.00 98.44 204 PHE A N 1
ATOM 1635 C CA . PHE A 1 204 ? -11.106 6.440 20.989 1.00 98.44 204 PHE A CA 1
ATOM 1636 C C . PHE A 1 204 ? -11.969 7.330 20.097 1.00 98.44 204 PHE A C 1
ATOM 1638 O O . PHE A 1 204 ? -13.184 7.164 20.064 1.00 98.44 204 PHE A O 1
ATOM 1645 N N . LYS A 1 205 ? -11.347 8.211 19.303 1.00 98.69 205 LYS A N 1
ATOM 1646 C CA . LYS A 1 205 ? -12.094 9.060 18.375 1.00 98.69 205 LYS A CA 1
ATOM 1647 C C . LYS A 1 205 ? -12.807 8.257 17.283 1.00 98.69 205 LYS A C 1
ATOM 1649 O O . LYS A 1 205 ? -13.969 8.517 16.994 1.00 98.69 205 LYS A O 1
ATOM 1654 N N . LEU A 1 206 ? -12.136 7.270 16.695 1.00 98.62 206 LEU A N 1
ATOM 1655 C CA . LEU A 1 206 ? -12.705 6.412 15.656 1.00 98.62 206 LEU A CA 1
ATOM 1656 C C . LEU A 1 206 ? -13.894 5.607 16.187 1.00 98.62 206 LEU A C 1
ATOM 1658 O O . LEU A 1 206 ? -14.951 5.603 15.569 1.00 98.62 206 LEU A O 1
ATOM 1662 N N . THR A 1 207 ? -13.740 4.962 17.342 1.00 98.44 207 THR A N 1
ATOM 1663 C CA . THR A 1 207 ? -14.804 4.156 17.965 1.00 98.44 207 THR A CA 1
ATOM 1664 C C . THR A 1 207 ? -16.012 5.011 18.357 1.00 98.44 207 THR A C 1
ATOM 1666 O O . THR A 1 207 ? -17.143 4.613 18.081 1.00 98.44 207 THR A O 1
ATOM 1669 N N . GLU A 1 208 ? -15.791 6.223 18.879 1.00 98.62 208 GLU A N 1
ATOM 1670 C CA . GLU A 1 208 ? -16.849 7.217 19.106 1.00 98.62 208 GLU A CA 1
ATOM 1671 C C . GLU A 1 208 ? -17.589 7.558 17.799 1.00 98.62 208 GLU A C 1
ATOM 1673 O O . GLU A 1 208 ? -18.818 7.505 17.746 1.00 98.62 208 GLU A O 1
ATOM 1678 N N . LEU A 1 209 ? -16.857 7.878 16.727 1.00 98.75 209 LEU A N 1
ATOM 1679 C CA . LEU A 1 209 ? -17.447 8.230 15.432 1.00 98.75 209 LEU A CA 1
ATOM 1680 C C . LEU A 1 209 ? -18.231 7.069 14.813 1.00 98.75 209 LEU A C 1
ATOM 1682 O O . LEU A 1 209 ? -19.301 7.295 14.248 1.00 98.75 209 LEU A O 1
ATOM 1686 N N . MET A 1 210 ? -17.738 5.834 14.935 1.00 98.56 210 MET A N 1
ATOM 1687 C CA . MET A 1 210 ? -18.444 4.639 14.465 1.00 98.56 210 MET A CA 1
ATOM 1688 C C . MET A 1 210 ? -19.799 4.479 15.160 1.00 98.56 210 MET A C 1
ATOM 1690 O O . MET A 1 210 ? -20.801 4.218 14.495 1.00 98.56 210 MET A O 1
ATOM 1694 N N . GLN A 1 211 ? -19.848 4.707 16.475 1.00 98.06 211 GLN A N 1
ATOM 1695 C CA . GLN A 1 211 ? -21.089 4.670 17.250 1.00 98.06 211 GLN A CA 1
ATOM 1696 C C . GLN A 1 211 ? -22.027 5.825 16.875 1.00 98.06 211 GLN A C 1
ATOM 1698 O O . GLN A 1 211 ? -23.202 5.594 16.607 1.00 98.06 211 GLN A O 1
ATOM 1703 N N . GLN A 1 212 ? -21.515 7.057 16.773 1.00 98.31 212 GLN A N 1
ATOM 1704 C CA . GLN A 1 212 ? -22.305 8.233 16.374 1.00 98.31 212 GLN A CA 1
ATOM 1705 C C . GLN A 1 212 ? -22.935 8.074 14.983 1.00 98.31 212 GLN A C 1
ATOM 1707 O O . GLN A 1 212 ? -24.068 8.496 14.753 1.00 98.31 212 GLN A O 1
ATOM 1712 N N . LYS A 1 213 ? -22.207 7.448 14.053 1.00 98.19 213 LYS A N 1
ATOM 1713 C CA . LYS A 1 213 ? -22.653 7.174 12.681 1.00 98.19 213 LYS A CA 1
ATOM 1714 C C . LYS A 1 213 ? -23.489 5.895 12.550 1.00 98.19 213 LYS A C 1
ATOM 1716 O O . LYS A 1 213 ? -23.952 5.617 11.446 1.00 98.19 213 LYS A O 1
ATOM 1721 N N . ASN A 1 214 ? -23.702 5.155 13.643 1.00 97.56 214 ASN A N 1
ATOM 1722 C CA . ASN A 1 214 ? -24.378 3.853 13.674 1.00 97.56 214 ASN A CA 1
ATOM 1723 C C . ASN A 1 214 ? -23.811 2.860 12.642 1.00 97.56 214 ASN A C 1
ATOM 1725 O O . ASN A 1 214 ? -24.572 2.195 11.942 1.00 97.56 214 ASN A O 1
ATOM 1729 N N . ILE A 1 215 ? -22.482 2.796 12.519 1.00 98.19 215 ILE A N 1
ATOM 1730 C CA . ILE A 1 215 ? -21.807 1.886 11.585 1.00 98.19 215 ILE A CA 1
ATOM 1731 C C . ILE A 1 215 ? -21.944 0.451 12.109 1.00 98.19 215 ILE A C 1
ATOM 1733 O O . ILE A 1 215 ? -21.395 0.120 13.161 1.00 98.19 215 ILE A O 1
ATOM 1737 N N . ASP A 1 216 ? -22.649 -0.410 11.374 1.00 97.12 216 ASP A N 1
ATOM 1738 C CA . ASP A 1 216 ? -22.886 -1.812 11.727 1.00 97.12 216 ASP A CA 1
ATOM 1739 C C . ASP A 1 216 ? -21.883 -2.741 11.017 1.00 97.12 216 ASP A C 1
ATOM 1741 O O . ASP A 1 216 ? -22.201 -3.488 10.083 1.00 97.12 216 ASP A O 1
ATOM 1745 N N . LEU A 1 217 ? -20.642 -2.717 11.509 1.00 97.38 217 LEU A N 1
ATOM 1746 C CA . LEU A 1 217 ? -19.540 -3.568 11.056 1.00 97.38 217 LEU A CA 1
ATOM 1747 C C . LEU A 1 217 ? -18.961 -4.370 12.224 1.00 97.38 217 LEU A C 1
ATOM 1749 O O . LEU A 1 217 ? -18.773 -3.846 13.320 1.00 97.38 217 LEU A O 1
ATOM 1753 N N . THR A 1 218 ? -18.617 -5.635 11.979 1.00 96.94 218 THR A N 1
ATOM 1754 C CA . THR A 1 218 ? -17.650 -6.344 12.831 1.00 96.94 218 THR A CA 1
ATOM 1755 C C . THR A 1 218 ? -16.251 -6.140 12.286 1.00 96.94 218 THR A C 1
ATOM 1757 O O . THR A 1 218 ? -16.069 -5.981 11.079 1.00 96.94 218 THR A O 1
ATOM 1760 N N . TRP A 1 219 ? -15.254 -6.108 13.162 1.00 96.56 219 TRP A N 1
ATOM 1761 C CA . TRP A 1 219 ? -13.890 -5.908 12.702 1.00 96.56 219 TRP A CA 1
ATOM 1762 C C . TRP A 1 219 ? -12.840 -6.485 13.636 1.00 96.56 219 TRP A C 1
ATOM 1764 O O . TRP A 1 219 ? -13.109 -6.793 14.792 1.00 96.56 219 TRP A O 1
ATOM 1774 N N . TYR A 1 220 ? -11.625 -6.621 13.124 1.00 94.88 220 TYR A N 1
ATOM 1775 C CA . TYR A 1 220 ? -10.454 -6.971 13.915 1.00 94.88 220 TYR A CA 1
ATOM 1776 C C . TYR A 1 220 ? -9.205 -6.306 13.330 1.00 94.88 220 TYR A C 1
ATOM 1778 O O . TYR A 1 220 ? -9.206 -5.796 12.206 1.00 94.88 220 TYR A O 1
ATOM 1786 N N . GLY A 1 221 ? -8.127 -6.283 14.104 1.00 94.00 221 GLY A N 1
ATOM 1787 C CA . GLY A 1 221 ? -6.867 -5.672 13.701 1.00 94.00 221 GLY A CA 1
ATOM 1788 C C . GLY A 1 221 ? -5.710 -6.136 14.571 1.00 94.00 221 GLY A C 1
ATOM 1789 O O . GLY A 1 221 ? -5.878 -6.913 15.511 1.00 94.00 221 GLY A O 1
ATOM 1790 N N . THR A 1 222 ? -4.518 -5.653 14.249 1.00 91.44 222 THR A N 1
ATOM 1791 C CA . THR A 1 222 ? -3.285 -6.013 14.951 1.00 91.44 222 THR A CA 1
ATOM 1792 C C . THR A 1 222 ? -3.038 -5.092 16.147 1.00 91.44 222 THR A C 1
ATOM 1794 O O . THR A 1 222 ? -3.159 -3.868 16.064 1.00 91.44 222 THR A O 1
ATOM 1797 N N . ALA A 1 223 ? -2.640 -5.670 17.277 1.00 92.62 223 ALA A N 1
ATOM 1798 C CA . ALA A 1 223 ? -2.225 -4.924 18.458 1.00 92.62 223 ALA A CA 1
ATOM 1799 C C . ALA A 1 223 ? -0.827 -5.368 18.890 1.00 92.62 223 ALA A C 1
ATOM 1801 O O . ALA A 1 223 ? -0.504 -6.556 18.855 1.00 92.62 223 ALA A O 1
ATOM 1802 N N . HIS A 1 224 ? 0.002 -4.425 19.336 1.00 91.62 224 HIS A N 1
ATOM 1803 C CA . HIS A 1 224 ? 1.264 -4.778 19.981 1.00 91.62 224 HIS A CA 1
ATOM 1804 C C . HIS A 1 224 ? 1.008 -5.146 21.445 1.00 91.62 224 HIS A C 1
ATOM 1806 O O . HIS A 1 224 ? 0.253 -4.470 22.138 1.00 91.62 224 HIS A O 1
ATOM 1812 N N . ALA A 1 225 ? 1.724 -6.134 21.979 1.00 90.00 225 ALA A N 1
ATOM 1813 C CA . ALA A 1 225 ? 1.589 -6.570 23.376 1.00 90.00 225 ALA A CA 1
ATOM 1814 C C . ALA A 1 225 ? 1.956 -5.501 24.437 1.00 90.00 225 ALA A C 1
ATOM 1816 O O . ALA A 1 225 ? 1.796 -5.738 25.626 1.00 90.00 225 ALA A O 1
ATOM 1817 N N . ASN A 1 226 ? 2.439 -4.323 24.020 1.00 89.19 226 ASN A N 1
ATOM 1818 C CA . ASN A 1 226 ? 2.871 -3.235 24.911 1.00 89.19 226 ASN A CA 1
ATOM 1819 C C . ASN A 1 226 ? 1.798 -2.147 25.070 1.00 89.19 226 ASN A C 1
ATOM 1821 O O . ASN A 1 226 ? 2.107 -1.069 25.583 1.00 89.19 226 ASN A O 1
ATOM 1825 N N . VAL A 1 227 ? 0.567 -2.387 24.607 1.00 90.00 227 VAL A N 1
ATOM 1826 C CA . VAL A 1 227 ? -0.561 -1.491 24.889 1.00 90.00 227 VAL A CA 1
ATOM 1827 C C . VAL A 1 227 ? -0.721 -1.382 26.404 1.00 90.00 227 VAL A C 1
ATOM 1829 O O . VAL A 1 227 ? -0.842 -2.390 27.096 1.00 90.00 227 VAL A O 1
ATOM 1832 N N . LYS A 1 228 ? -0.668 -0.153 26.923 1.00 89.81 228 LYS A N 1
ATOM 1833 C CA . LYS A 1 228 ? -0.707 0.108 28.370 1.00 89.81 228 LYS A CA 1
ATOM 1834 C C . LYS A 1 228 ? -2.118 0.395 28.860 1.00 89.81 228 LYS A C 1
ATOM 1836 O O . LYS A 1 228 ? -2.475 0.009 29.968 1.00 89.81 228 LYS A O 1
ATOM 1841 N N . ASN A 1 229 ? -2.899 1.094 28.046 1.00 93.94 229 ASN A N 1
ATOM 1842 C CA . ASN A 1 229 ? -4.253 1.479 28.381 1.00 93.94 229 ASN A CA 1
ATOM 1843 C C . ASN A 1 229 ? -5.245 0.419 27.899 1.00 93.94 229 ASN A C 1
ATOM 1845 O O . ASN A 1 229 ? -5.576 0.359 26.717 1.00 93.94 229 ASN A O 1
ATOM 1849 N N . MET A 1 230 ? -5.735 -0.411 28.816 1.00 93.31 230 MET A N 1
ATOM 1850 C CA . MET A 1 230 ? -6.662 -1.489 28.468 1.00 93.31 230 MET A CA 1
ATOM 1851 C C . MET A 1 230 ? -8.071 -0.996 28.110 1.00 93.31 230 MET A C 1
ATOM 1853 O O . MET A 1 230 ? -8.810 -1.734 27.455 1.00 93.31 230 MET A O 1
ATOM 1857 N N . ASP A 1 231 ? -8.434 0.246 28.456 1.00 96.06 231 ASP A N 1
ATOM 1858 C CA . ASP A 1 231 ? -9.737 0.822 28.096 1.00 96.06 231 ASP A CA 1
ATOM 1859 C C . ASP A 1 231 ? -9.905 0.952 26.579 1.00 96.06 231 ASP A C 1
ATOM 1861 O O . ASP A 1 231 ? -11.031 0.918 26.078 1.00 96.06 231 ASP A O 1
ATOM 1865 N N . VAL A 1 232 ? -8.795 1.013 25.828 1.00 96.06 232 VAL A N 1
ATOM 1866 C CA . VAL A 1 232 ? -8.833 1.015 24.363 1.00 96.06 232 VAL A CA 1
ATOM 1867 C C . VAL A 1 232 ? -9.535 -0.235 23.835 1.00 96.06 232 VAL A C 1
ATOM 1869 O O . VAL A 1 232 ? -10.412 -0.126 22.988 1.00 96.06 232 VAL A O 1
ATOM 1872 N N . PHE A 1 233 ? -9.257 -1.417 24.394 1.00 96.31 233 PHE A N 1
ATOM 1873 C CA . PHE A 1 233 ? -9.874 -2.666 23.942 1.00 96.31 233 PHE A CA 1
ATOM 1874 C C . PHE A 1 233 ? -11.364 -2.726 24.269 1.00 96.31 233 PHE A C 1
ATOM 1876 O O . PHE A 1 233 ? -12.136 -3.314 23.512 1.00 96.31 233 PHE A O 1
ATOM 1883 N N . LYS A 1 234 ? -11.785 -2.093 25.371 1.00 96.75 234 LYS A N 1
ATOM 1884 C CA . LYS A 1 234 ? -13.205 -1.957 25.699 1.00 96.75 234 LYS A CA 1
ATOM 1885 C C . LYS A 1 234 ? -13.913 -1.076 24.670 1.00 96.75 234 LYS A C 1
ATOM 1887 O O . LYS A 1 234 ? -14.904 -1.518 24.102 1.00 96.75 234 LYS A O 1
ATOM 1892 N N . ALA A 1 235 ? -13.362 0.100 24.364 1.00 97.50 235 ALA A N 1
ATOM 1893 C CA . ALA A 1 235 ? -13.910 0.983 23.334 1.00 97.50 235 ALA A CA 1
ATOM 1894 C C . ALA A 1 235 ? -13.962 0.302 21.955 1.00 97.50 235 ALA A C 1
ATOM 1896 O O . ALA A 1 235 ? -14.962 0.396 21.250 1.00 97.50 235 ALA A O 1
ATOM 1897 N N . MET A 1 236 ? -12.914 -0.447 21.595 1.00 97.50 236 MET A N 1
ATOM 1898 C CA . MET A 1 236 ? -12.874 -1.235 20.360 1.00 97.50 236 MET A CA 1
ATOM 1899 C C . MET A 1 236 ? -13.993 -2.284 20.329 1.00 97.50 236 MET A C 1
ATOM 1901 O O . MET A 1 236 ? -14.726 -2.364 19.344 1.00 97.50 236 MET A O 1
ATOM 1905 N N . ARG A 1 237 ? -14.161 -3.066 21.404 1.00 97.25 237 ARG A N 1
ATOM 1906 C CA . ARG A 1 237 ? -15.223 -4.079 21.517 1.00 97.25 237 ARG A CA 1
ATOM 1907 C C . ARG A 1 237 ? -16.615 -3.459 21.403 1.00 97.25 237 ARG A C 1
ATOM 1909 O O . ARG A 1 237 ? -17.449 -3.974 20.662 1.00 97.25 237 ARG A O 1
ATOM 1916 N N . ASP A 1 238 ? -16.850 -2.356 22.108 1.00 97.06 238 ASP A N 1
ATOM 1917 C CA . ASP A 1 238 ? -18.131 -1.639 22.110 1.00 97.06 238 ASP A CA 1
ATOM 1918 C C . ASP A 1 238 ? -18.449 -1.004 20.739 1.00 97.06 238 ASP A C 1
ATOM 1920 O O .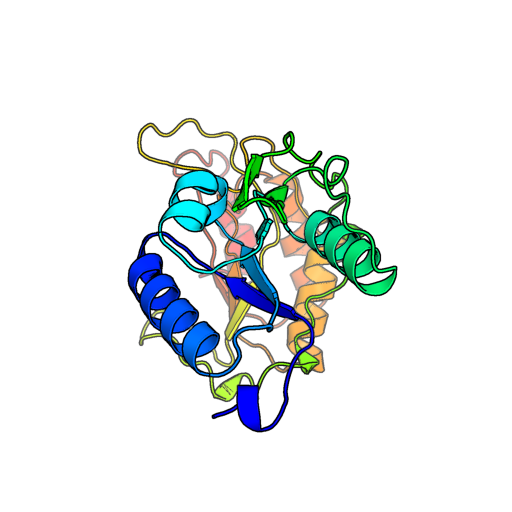 ASP A 1 238 ? -19.591 -0.629 20.477 1.00 97.06 238 ASP A O 1
ATOM 1924 N N . ALA A 1 239 ? -17.456 -0.911 19.848 1.00 97.69 239 ALA A N 1
ATOM 1925 C CA . ALA A 1 239 ? -17.585 -0.453 18.467 1.00 97.69 239 ALA A CA 1
ATOM 1926 C C . ALA A 1 239 ? -17.472 -1.586 17.423 1.00 97.69 239 ALA A C 1
ATOM 1928 O O . ALA A 1 239 ? -17.262 -1.304 16.245 1.00 97.69 239 ALA A O 1
ATOM 1929 N N . GLY A 1 240 ? -17.588 -2.859 17.824 1.00 96.56 240 GLY A N 1
ATOM 1930 C CA . GLY A 1 240 ? -17.665 -4.003 16.901 1.00 96.56 240 GLY A CA 1
ATOM 1931 C C . GLY A 1 240 ? -16.379 -4.820 16.725 1.00 96.56 240 GLY A C 1
ATOM 1932 O O . GLY A 1 240 ? -16.384 -5.779 15.945 1.00 96.56 240 GLY A O 1
ATOM 1933 N N . CYS A 1 241 ? -15.301 -4.497 17.452 1.00 96.81 241 CYS A N 1
ATOM 1934 C CA . CYS A 1 241 ? -14.080 -5.305 17.444 1.00 96.81 241 CYS A CA 1
ATOM 1935 C C . CYS A 1 241 ? -14.304 -6.669 18.108 1.00 96.81 241 CYS A C 1
ATOM 1937 O O . CYS A 1 241 ? -15.021 -6.760 19.113 1.00 96.81 241 CYS A O 1
ATOM 1939 N N . TRP A 1 242 ? -13.653 -7.720 17.605 1.00 93.12 2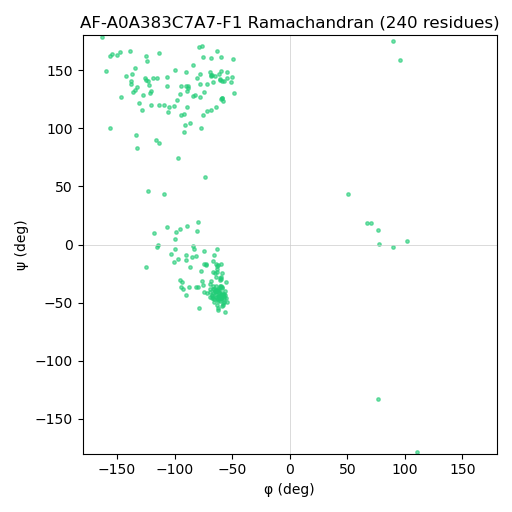42 TRP A N 1
ATOM 1940 C CA . TRP A 1 242 ? -13.712 -9.054 18.204 1.00 93.12 242 TRP A CA 1
ATOM 1941 C C . TRP A 1 242 ? -12.406 -9.834 18.223 1.00 93.12 242 TRP A C 1
ATOM 1943 O O . TRP A 1 242 ? -11.463 -9.445 17.504 1.00 93.12 242 TRP A O 1
#

Radius of gyration: 20.11 Å; Cα contacts (8 Å, |Δi|>4): 374; chains: 1; bounding box: 46×34×55 Å

Secondary structure (DSSP, 8-state):
-HHHHS--SEEEEE--GGGHHHHHHHHHHHHHH-TT-EEEEESHHHHH-HHHHHHHS--SEEE-S--HHHHHHHHHHHHTT----TT-TTEEEE-TTS-EEEPPPPPPPS-GGGSPPP-GGGSPPGGG--PPTTS-SSSSEEEE--EE------TT---TT-SS-EE--HHHHHHHHHHHHHHH---EEEE--S-GGG-HHHHHHHHHHHHHTT---EEEE---TT---THHHHHHHHTTB-

Foldseek 3Di:
DVCVVPPDQEAEAEDDPVCLVVVQVVQVVVCVVPVNRAYEYEYDVCQVCVVVSLVRHVHFKYQHFDRPQLVVVVVVCVVVVHQDPQPRARMWGAHPVRDIDDHHHDDDDAACLVDDDPPCVPDDQLVVDDDPPPPWDDDDEDEDAQKFADLDPPVPDDRSSYNDIHGHALVSVLVSLQCCCPVRVGAEYEHPYPAPPPDLVRLLSNLVSLVVVVRRHAYEYHHDPPDDDPVSVVSCVNSRYD

InterPro domains:
  IPR006158 Cobalamin (vitamin B12)-binding domain [PF02310] (2-74)
  IPR006158 Cobalamin (vitamin B12)-binding domain [PS51332] (1-85)
  IPR007197 Radical SAM [PF04055] (146-219)
  IPR007197 Radical SAM [SFLDS00029] (3-241)
  IPR023404 Radical SAM, alpha/beta horseshoe [G3DSA:3.80.30.20] (138-241)
  IPR051198 Tetrapyrrole and bacteriochlorophyll biosynthesis methyltransferases [PTHR43409] (2-241)
  IPR058240 Radical SAM superfamily [SSF102114] (109-241)

Solvent-accessible surface area (backbone atoms only — not comparable to full-atom values): 13878 Å² total; per-residue (Å²): 112,63,60,80,77,55,69,62,79,62,45,81,42,83,34,41,72,88,50,38,71,57,50,45,56,49,43,49,56,44,40,76,75,40,79,80,59,42,31,35,36,29,35,58,33,32,44,78,38,36,66,58,49,45,72,79,30,79,48,42,31,24,33,25,54,75,47,70,65,41,50,49,52,50,50,52,36,56,74,72,66,52,88,77,65,79,84,43,37,17,33,27,36,54,48,97,87,66,49,80,48,72,42,57,80,50,85,73,81,74,65,50,69,78,56,75,81,76,73,62,86,76,51,74,68,52,81,73,63,74,76,64,90,86,76,63,93,45,72,29,54,47,80,42,73,56,38,39,22,40,74,74,81,56,93,87,62,84,58,72,65,32,54,64,67,41,55,40,50,36,63,58,48,38,52,50,52,45,46,39,34,75,76,68,55,34,24,19,38,37,40,69,18,74,40,60,63,78,50,60,71,49,50,56,48,25,32,52,46,30,56,77,68,64,52,80,40,39,31,39,65,38,68,60,94,78,69,79,65,67,64,56,58,53,48,38,42,78,46,33,37,110

pLDDT: mean 93.99, std 5.34, range [61.72, 98.75]

Nearest PDB structures (foldseek):
  7kdy-assembly1_A  TM=7.945E-01  e=2.012E-11  Streptomyces tokunonensis
  6fd2-assembly1_B  TM=7.915E-01  e=5.950E-09  Streptoalloteichus tenebrarius
  6b4c-assembly8_H  TM=7.354E-01  e=1.445E-01  Trichoderma virens Gv29-8
  4lda-assembly7_G  TM=8.042E-01  e=7.475E-01  Pseudomonas aeruginosa PAO1
  4lda-assembly8_H  TM=6.540E-01  e=3.085E-01  Pseudomonas aeruginosa PAO1

Sequence (242 aa):
KEIKKYPPDLLGLYTISYNYPVLETLTHAIRGINPTLKMVAGGPHVTFMPEQTLQETPIDFCVMGEGEETLHELVQHLEDGSKDFSEIGGLAYRTSEGEIKKNGERVRVKELDELPYPAIHLLPPLSKYKLYLLHHKRTPYFSVASSRGCPYKCVFCETPSGKIVRAHSAEYTADYLQFLEQKHGVKEIHFVDDTFTLNEKRIFKLTELMQQKNIDLTWYGTAHANVKNMDVFKAMRDAGCW

Mean predicted aligned error: 4.01 Å

Organism: NCBI:txid408172